Protein AF-A0A519D0U2-F1 (afdb_monomer_lite)

Sequence (258 aa):
MAKAIMHKHERLIEELPPIIAARQNELDTSEPLAKQARKQRDEINVKVAKLKTERNDCTAKAKVQRLLANDLRATLESEGKLKNPDPKWAREKLNDDIINLENELQTQAGDHKSEQKVLRKIRNLQAEHGVWVASRVANNPEMKDFADASESMKRLYDQADKAHQAMLELVEENEQQHEFYSMHEEARRGANSQLQRTEAALKTSTIAINNWQGRLEKGFVNLLKDAEQVKAGGNSTIAIRRKAKLAAEAAVEVQEEE

Structure (mmCIF, N/CA/C/O backbone):
data_AF-A0A519D0U2-F1
#
_entry.id   AF-A0A519D0U2-F1
#
loop_
_atom_site.group_PDB
_atom_site.id
_atom_site.type_symbol
_atom_site.label_atom_id
_atom_site.label_alt_id
_atom_site.label_comp_id
_atom_site.label_asym_id
_atom_site.label_entity_id
_atom_site.label_seq_id
_atom_site.pdbx_PDB_ins_code
_atom_site.Cartn_x
_atom_site.Cartn_y
_atom_site.Cartn_z
_atom_site.occupancy
_atom_site.B_iso_or_equiv
_atom_site.auth_seq_id
_atom_site.auth_comp_id
_atom_site.auth_asym_id
_atom_site.auth_atom_id
_atom_site.pdbx_PDB_model_num
ATOM 1 N N . MET A 1 1 ? 27.782 3.663 -51.880 1.00 78.19 1 MET A N 1
ATOM 2 C CA . MET A 1 1 ? 26.694 3.637 -50.875 1.00 78.19 1 MET A CA 1
ATOM 3 C C . MET A 1 1 ? 26.876 2.523 -49.841 1.00 78.19 1 MET A C 1
ATOM 5 O O . MET A 1 1 ? 27.121 2.864 -48.696 1.00 78.19 1 MET A O 1
ATOM 9 N N . ALA A 1 2 ? 26.861 1.231 -50.207 1.00 83.44 2 ALA A N 1
ATOM 10 C CA . ALA A 1 2 ? 27.016 0.115 -49.249 1.00 83.44 2 ALA A CA 1
ATOM 11 C C . ALA A 1 2 ? 28.277 0.208 -48.358 1.00 83.44 2 ALA A C 1
ATOM 13 O O . ALA A 1 2 ? 28.171 0.116 -47.140 1.00 83.44 2 ALA A O 1
ATOM 14 N N . LYS A 1 3 ? 29.446 0.514 -48.943 1.00 86.88 3 LYS A N 1
ATOM 15 C CA . LYS A 1 3 ? 30.698 0.734 -48.190 1.00 86.88 3 LYS A CA 1
ATOM 16 C C . LYS A 1 3 ? 30.605 1.871 -47.158 1.00 86.88 3 LYS A C 1
ATOM 18 O O . LYS A 1 3 ? 31.145 1.751 -46.070 1.00 86.88 3 LYS A O 1
ATOM 23 N N . ALA A 1 4 ? 29.889 2.953 -47.473 1.00 89.94 4 ALA A N 1
ATOM 24 C CA . ALA A 1 4 ? 29.709 4.079 -46.550 1.00 89.94 4 ALA A CA 1
ATOM 25 C C . ALA A 1 4 ? 28.770 3.726 -45.381 1.00 89.94 4 ALA A C 1
ATOM 27 O O . ALA A 1 4 ? 28.992 4.171 -44.258 1.00 89.94 4 ALA A O 1
ATOM 28 N N . ILE A 1 5 ? 27.744 2.903 -45.634 1.00 88.75 5 ILE A N 1
ATOM 29 C CA . ILE A 1 5 ? 26.849 2.378 -44.591 1.00 88.75 5 ILE A CA 1
ATOM 30 C C . ILE A 1 5 ? 27.633 1.470 -43.639 1.00 88.75 5 ILE A C 1
ATOM 32 O O . ILE A 1 5 ? 27.542 1.644 -42.427 1.00 88.75 5 ILE A O 1
ATOM 36 N N . MET A 1 6 ? 28.438 0.549 -44.176 1.00 91.81 6 MET A N 1
ATOM 37 C CA . MET A 1 6 ? 29.296 -0.321 -43.366 1.00 91.81 6 MET A CA 1
ATOM 38 C C . MET A 1 6 ? 30.269 0.479 -42.507 1.00 91.81 6 MET A C 1
ATOM 40 O O . MET A 1 6 ? 30.264 0.301 -41.300 1.00 91.81 6 MET A O 1
ATOM 44 N N . HIS A 1 7 ? 30.991 1.434 -43.093 1.00 93.31 7 HIS A N 1
ATOM 45 C CA . HIS A 1 7 ? 31.942 2.271 -42.360 1.00 93.31 7 HIS A CA 1
ATOM 46 C C . HIS A 1 7 ? 31.294 3.048 -41.200 1.00 93.31 7 HIS A C 1
ATOM 48 O O . HIS A 1 7 ? 31.906 3.267 -40.157 1.00 93.31 7 HIS A O 1
ATOM 54 N N . LYS A 1 8 ? 30.031 3.474 -41.347 1.00 93.00 8 LYS A N 1
ATOM 55 C CA . LYS A 1 8 ? 29.274 4.077 -40.239 1.00 93.00 8 LYS A CA 1
ATOM 56 C C . LYS A 1 8 ? 29.014 3.066 -39.117 1.00 93.00 8 LYS A C 1
ATOM 58 O O . LYS A 1 8 ? 29.141 3.418 -37.951 1.00 93.00 8 LYS A O 1
ATOM 63 N N . HIS A 1 9 ? 28.629 1.839 -39.458 1.00 93.75 9 HIS A N 1
ATOM 64 C CA . HIS A 1 9 ? 28.391 0.785 -38.472 1.00 93.75 9 HIS A CA 1
ATOM 65 C C . HIS A 1 9 ? 29.683 0.259 -37.837 1.00 93.75 9 HIS A C 1
ATOM 67 O O . HIS A 1 9 ? 29.653 -0.078 -36.662 1.00 93.75 9 HIS A O 1
ATOM 73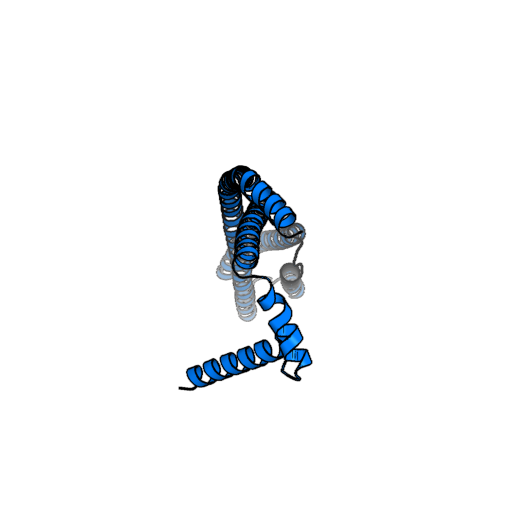 N N . GLU A 1 10 ? 30.800 0.230 -38.564 1.00 93.75 10 GLU A N 1
ATOM 74 C CA . GLU A 1 10 ? 32.124 -0.134 -38.037 1.00 93.75 10 GLU A CA 1
ATOM 75 C C . GLU A 1 10 ? 32.529 0.830 -36.917 1.00 93.75 10 GLU A C 1
ATOM 77 O O . GLU A 1 10 ? 32.798 0.383 -35.807 1.00 93.75 10 GLU A O 1
ATOM 82 N N . ARG A 1 11 ? 32.399 2.146 -37.145 1.00 94.62 11 ARG A N 1
ATOM 83 C CA . ARG A 1 11 ? 32.594 3.155 -36.087 1.00 94.62 11 ARG A CA 1
ATOM 84 C C . ARG A 1 11 ? 31.683 2.933 -34.880 1.00 94.62 11 ARG A C 1
ATOM 86 O O . ARG A 1 11 ? 32.138 3.001 -33.748 1.00 94.62 11 ARG A O 1
ATOM 93 N N . LEU A 1 12 ? 30.401 2.628 -35.105 1.00 93.81 12 LEU A N 1
ATOM 94 C CA . LEU A 1 12 ? 29.476 2.337 -34.003 1.00 93.81 12 LEU A CA 1
ATOM 95 C C . LEU A 1 12 ? 29.898 1.092 -33.210 1.00 93.81 12 LEU A C 1
ATOM 97 O O . LEU A 1 12 ? 29.761 1.078 -31.993 1.00 93.81 12 LEU A O 1
ATOM 101 N N . ILE A 1 13 ? 30.415 0.051 -33.864 1.00 94.88 13 ILE A N 1
ATOM 102 C CA . ILE A 1 13 ? 30.918 -1.148 -33.177 1.00 94.88 13 ILE A CA 1
ATOM 103 C C . ILE A 1 13 ? 32.170 -0.841 -32.353 1.00 94.88 13 ILE A C 1
ATOM 105 O O . ILE A 1 13 ? 32.350 -1.452 -31.305 1.00 94.88 13 ILE A O 1
ATOM 109 N N . GLU A 1 14 ? 33.007 0.099 -32.785 1.00 94.62 14 GLU A N 1
ATOM 110 C CA . GLU A 1 14 ? 34.176 0.546 -32.020 1.00 94.62 14 GLU A CA 1
ATOM 111 C C . GLU A 1 14 ? 33.779 1.419 -30.815 1.00 94.62 14 GLU A C 1
ATOM 113 O O . GLU A 1 14 ? 34.335 1.270 -29.728 1.00 94.62 14 GLU A O 1
ATOM 118 N N . GLU A 1 15 ? 32.786 2.298 -30.978 1.00 95.38 15 GLU A N 1
ATOM 119 C CA . GLU A 1 15 ? 32.374 3.275 -29.958 1.00 95.38 15 GLU A CA 1
ATOM 120 C C . GLU A 1 15 ? 31.406 2.712 -28.900 1.00 95.38 15 GLU A C 1
ATOM 122 O O . GLU A 1 15 ? 31.414 3.154 -27.751 1.00 95.38 15 GLU A O 1
ATOM 127 N N . LEU A 1 16 ? 30.545 1.749 -29.251 1.00 95.19 16 LEU A N 1
ATOM 128 C CA . LEU A 1 16 ? 29.497 1.241 -28.353 1.00 95.19 16 LEU A CA 1
ATOM 129 C C . LEU A 1 16 ? 29.995 0.390 -27.166 1.00 95.19 16 LEU A C 1
ATOM 131 O O . LEU A 1 16 ? 29.410 0.532 -26.093 1.00 95.19 16 LEU A O 1
ATOM 135 N N . PRO A 1 17 ? 31.027 -0.471 -27.269 1.00 96.50 17 PRO A N 1
ATOM 136 C CA . PRO A 1 17 ? 31.495 -1.296 -26.153 1.00 96.50 17 PRO A CA 1
ATOM 137 C C . PRO A 1 17 ? 31.876 -0.530 -24.874 1.00 96.50 17 PRO A C 1
ATOM 139 O O . PRO A 1 17 ? 31.384 -0.913 -23.810 1.00 96.50 17 PRO A O 1
ATOM 142 N N . PRO A 1 18 ? 32.674 0.560 -24.908 1.00 96.50 18 PRO A N 1
ATOM 143 C CA . PRO A 1 18 ? 32.956 1.327 -23.693 1.00 96.50 18 PRO A CA 1
ATOM 144 C C . PRO A 1 18 ? 31.696 1.998 -23.125 1.00 96.50 18 PRO A C 1
ATOM 146 O O . PRO A 1 18 ? 31.550 2.095 -21.907 1.00 96.50 18 PRO A O 1
ATOM 149 N N . ILE A 1 19 ? 30.751 2.404 -23.982 1.00 95.62 19 ILE A N 1
ATOM 150 C CA . ILE A 1 19 ? 29.458 2.950 -23.547 1.00 95.62 19 ILE A CA 1
ATOM 151 C C . ILE A 1 19 ? 28.632 1.864 -22.849 1.00 95.62 19 ILE A C 1
ATOM 153 O O . ILE A 1 19 ? 28.064 2.125 -21.795 1.00 95.62 19 ILE A O 1
ATOM 157 N N . ILE A 1 20 ? 28.581 0.647 -23.397 1.00 96.19 20 ILE A N 1
ATOM 158 C CA . ILE A 1 20 ? 27.901 -0.503 -22.784 1.00 96.19 20 ILE A CA 1
ATOM 159 C C . ILE A 1 20 ? 28.507 -0.804 -21.413 1.00 96.19 20 ILE A C 1
ATOM 161 O O . ILE A 1 20 ? 27.759 -0.920 -20.450 1.00 96.19 20 ILE A O 1
ATOM 165 N N . ALA A 1 21 ? 29.837 -0.840 -21.292 1.00 96.50 21 ALA A N 1
ATOM 166 C CA . ALA A 1 21 ? 30.504 -1.050 -20.008 1.00 96.50 21 ALA A CA 1
ATOM 167 C C . ALA A 1 21 ? 30.147 0.041 -18.981 1.00 96.50 21 ALA A C 1
ATOM 169 O O . ALA A 1 21 ? 29.862 -0.264 -17.824 1.00 96.50 21 ALA A O 1
ATOM 170 N N . ALA A 1 22 ? 30.089 1.310 -19.401 1.00 95.81 22 ALA A N 1
ATOM 171 C CA . ALA A 1 22 ? 29.645 2.400 -18.535 1.00 95.81 22 ALA A CA 1
ATOM 172 C C . ALA A 1 22 ? 28.179 2.232 -18.090 1.00 95.81 22 ALA A C 1
ATOM 174 O O . ALA A 1 22 ? 27.886 2.379 -16.906 1.00 95.81 22 ALA A O 1
ATOM 175 N N . ARG A 1 23 ? 27.267 1.863 -19.004 1.00 94.50 23 ARG A N 1
ATOM 176 C CA . ARG A 1 23 ? 25.850 1.606 -18.671 1.00 94.50 23 ARG A CA 1
ATOM 177 C C . ARG A 1 23 ? 25.662 0.377 -17.789 1.00 94.50 23 ARG A C 1
ATOM 179 O O . ARG A 1 23 ? 24.788 0.390 -16.928 1.00 94.50 23 ARG A O 1
ATOM 186 N N . GLN A 1 24 ? 26.487 -0.650 -17.967 1.00 96.38 24 GLN A N 1
ATOM 187 C CA . GLN A 1 24 ? 26.496 -1.814 -17.089 1.00 96.38 24 GLN A CA 1
ATOM 188 C C . GLN A 1 24 ? 26.905 -1.407 -15.671 1.00 96.38 24 GLN A C 1
ATOM 190 O O . GLN A 1 24 ? 26.189 -1.724 -14.732 1.00 96.38 24 GLN A O 1
ATOM 195 N N . ASN A 1 25 ? 27.964 -0.608 -15.514 1.00 96.44 25 ASN A N 1
ATOM 196 C CA . ASN A 1 25 ? 28.366 -0.092 -14.201 1.00 96.44 25 ASN A CA 1
ATOM 197 C C . ASN A 1 25 ? 27.270 0.779 -13.553 1.00 96.44 25 ASN A C 1
ATOM 199 O O . ASN A 1 25 ? 26.999 0.664 -12.358 1.00 96.44 25 ASN A O 1
ATOM 203 N N . GLU A 1 26 ? 26.603 1.648 -14.322 1.00 94.62 26 GLU A N 1
ATOM 204 C CA . GLU A 1 26 ? 25.446 2.419 -13.835 1.00 94.62 26 GLU A CA 1
ATOM 205 C C . GLU A 1 26 ? 24.312 1.502 -13.338 1.00 94.62 26 GLU A C 1
ATOM 207 O O . GLU A 1 26 ? 23.696 1.769 -12.302 1.00 94.62 26 GLU A O 1
ATOM 212 N N . LEU A 1 27 ? 24.042 0.401 -14.046 1.00 95.94 27 LEU A N 1
ATOM 213 C CA . LEU A 1 27 ? 23.048 -0.586 -13.632 1.00 95.94 27 LEU A CA 1
ATOM 214 C C . LEU A 1 27 ? 23.488 -1.339 -12.370 1.00 95.94 27 LEU A C 1
ATOM 216 O O . LEU A 1 27 ? 22.705 -1.429 -11.424 1.00 95.94 27 LEU A O 1
ATOM 220 N N . ASP A 1 28 ? 24.736 -1.802 -12.328 1.00 95.88 28 ASP A N 1
ATOM 221 C CA . ASP A 1 28 ? 25.316 -2.546 -11.206 1.00 95.88 28 ASP A CA 1
ATOM 222 C C . ASP A 1 28 ? 25.335 -1.713 -9.916 1.00 95.88 28 ASP A C 1
ATOM 224 O O . ASP A 1 28 ? 25.174 -2.251 -8.822 1.00 95.88 28 ASP A O 1
ATOM 228 N N . THR A 1 29 ? 25.476 -0.387 -10.024 1.00 95.00 29 THR A N 1
ATOM 229 C CA . THR A 1 29 ? 25.354 0.525 -8.875 1.00 95.00 29 THR A CA 1
ATOM 230 C C . THR A 1 29 ? 23.903 0.812 -8.481 1.00 95.00 29 THR A C 1
ATOM 232 O O . THR A 1 29 ? 23.596 0.905 -7.291 1.00 95.00 29 THR A O 1
ATOM 235 N N . SER A 1 30 ? 22.985 0.916 -9.446 1.00 93.94 30 SER A N 1
ATOM 236 C CA . SER A 1 30 ? 21.577 1.262 -9.191 1.00 93.94 30 SER A CA 1
ATOM 237 C C . SER A 1 30 ? 20.748 0.082 -8.674 1.00 93.94 30 SER A C 1
ATOM 239 O O . SER A 1 30 ? 19.824 0.256 -7.877 1.00 93.94 30 SER A O 1
ATOM 241 N N . GLU A 1 31 ? 21.061 -1.137 -9.112 1.00 95.12 31 GLU A N 1
ATOM 242 C CA . GLU A 1 31 ? 20.338 -2.351 -8.741 1.00 95.12 31 GLU A CA 1
ATOM 243 C C . GLU A 1 31 ? 20.332 -2.654 -7.229 1.00 95.12 31 GLU A C 1
ATOM 245 O O . GLU A 1 31 ? 19.241 -2.898 -6.696 1.00 95.12 31 GLU A O 1
ATOM 250 N N . PRO A 1 32 ? 21.467 -2.638 -6.497 1.00 96.69 32 PRO A N 1
ATOM 251 C CA . PRO A 1 32 ? 21.457 -2.891 -5.058 1.00 96.69 32 PRO A CA 1
ATOM 252 C C . PRO A 1 32 ? 20.673 -1.822 -4.291 1.00 96.69 32 PRO A C 1
ATOM 254 O O . PRO A 1 32 ? 19.938 -2.169 -3.367 1.00 96.69 32 PRO A O 1
ATOM 257 N N . LEU A 1 33 ? 20.751 -0.553 -4.707 1.00 95.44 33 LEU A N 1
ATOM 258 C CA . LEU A 1 33 ? 20.011 0.549 -4.084 1.00 95.44 33 LEU A CA 1
ATOM 259 C C . LEU A 1 33 ? 18.499 0.371 -4.245 1.00 95.44 33 LEU A C 1
ATOM 261 O O . LEU A 1 33 ? 17.757 0.440 -3.267 1.00 95.44 33 LEU A O 1
ATOM 265 N N . ALA A 1 34 ? 18.037 0.044 -5.455 1.00 96.00 34 ALA A N 1
ATOM 266 C CA . ALA A 1 34 ? 16.626 -0.237 -5.708 1.00 96.00 34 ALA A CA 1
ATOM 267 C C . ALA A 1 34 ? 16.132 -1.469 -4.929 1.00 96.00 34 ALA A C 1
ATOM 269 O O . ALA A 1 34 ? 15.033 -1.454 -4.370 1.00 96.00 34 ALA A O 1
ATOM 270 N N . LYS A 1 35 ? 16.945 -2.534 -4.842 1.00 95.69 35 LYS A N 1
ATOM 271 C CA . LYS A 1 35 ? 16.626 -3.728 -4.038 1.00 95.69 35 LYS A CA 1
ATOM 272 C C . LYS A 1 35 ? 16.520 -3.400 -2.549 1.00 95.69 35 LYS A C 1
ATOM 274 O O . LYS A 1 35 ? 15.586 -3.864 -1.896 1.00 95.69 35 LYS A O 1
ATOM 279 N N . GLN A 1 36 ? 17.446 -2.604 -2.019 1.00 95.69 36 GLN A N 1
ATOM 280 C CA . GLN A 1 36 ? 17.432 -2.182 -0.622 1.00 95.69 36 GLN A CA 1
ATOM 281 C C . GLN A 1 36 ? 16.213 -1.306 -0.314 1.00 95.69 36 GLN A C 1
ATOM 283 O O . GLN A 1 36 ? 15.479 -1.616 0.624 1.00 95.69 36 GLN A O 1
ATOM 288 N N . ALA A 1 37 ? 15.950 -0.284 -1.133 1.00 94.56 37 ALA A N 1
ATOM 289 C CA . ALA A 1 37 ? 14.796 0.597 -0.969 1.00 94.56 37 ALA A CA 1
ATOM 290 C C . ALA A 1 37 ? 13.474 -0.186 -1.054 1.00 94.56 37 ALA A C 1
ATOM 292 O O . ALA A 1 37 ? 12.566 0.011 -0.248 1.00 94.56 37 ALA A O 1
ATOM 293 N N . ARG A 1 38 ? 13.387 -1.162 -1.972 1.00 94.94 38 ARG A N 1
ATOM 294 C CA . ARG A 1 38 ? 12.238 -2.074 -2.057 1.00 94.94 38 ARG A CA 1
ATOM 295 C C . ARG A 1 38 ? 12.043 -2.854 -0.764 1.00 94.94 38 ARG A C 1
ATOM 297 O O . ARG A 1 38 ? 10.925 -2.920 -0.265 1.00 94.94 38 ARG A O 1
ATOM 304 N N . LYS A 1 39 ? 13.115 -3.447 -0.235 1.00 95.81 39 LYS A N 1
ATOM 305 C CA . LYS A 1 39 ? 13.066 -4.241 0.995 1.00 95.81 39 LYS A CA 1
ATOM 306 C C . LYS A 1 39 ? 12.586 -3.396 2.178 1.00 95.81 39 LYS A C 1
ATOM 308 O O . LYS A 1 39 ? 11.677 -3.825 2.876 1.00 95.81 39 LYS A O 1
ATOM 313 N N . GLN A 1 40 ? 13.134 -2.194 2.355 1.00 93.88 40 GLN A N 1
ATOM 314 C CA . GLN A 1 40 ? 12.740 -1.275 3.431 1.00 93.88 40 GLN A CA 1
ATOM 315 C C . GLN A 1 40 ? 11.262 -0.877 3.328 1.00 93.88 40 GLN A C 1
ATOM 317 O O . GLN A 1 40 ? 10.511 -1.007 4.294 1.00 93.88 40 GLN A O 1
ATOM 322 N N . ARG A 1 41 ? 10.809 -0.483 2.132 1.00 94.44 41 ARG A N 1
ATOM 323 C CA . ARG A 1 41 ? 9.397 -0.175 1.875 1.00 94.44 41 ARG A CA 1
ATOM 324 C C . ARG A 1 41 ? 8.486 -1.370 2.171 1.00 94.44 41 ARG A C 1
ATOM 326 O O . ARG A 1 41 ? 7.455 -1.218 2.825 1.00 94.44 41 ARG A O 1
ATOM 333 N N . ASP A 1 42 ? 8.851 -2.560 1.694 1.00 94.00 42 ASP A N 1
ATOM 334 C CA . ASP A 1 42 ? 8.050 -3.776 1.864 1.00 94.00 42 ASP A CA 1
ATOM 335 C C . ASP A 1 42 ? 7.987 -4.207 3.344 1.00 94.00 42 ASP A C 1
ATOM 337 O O . ASP A 1 42 ? 6.929 -4.622 3.817 1.00 94.00 42 ASP A O 1
ATOM 341 N N . GLU A 1 43 ? 9.065 -4.032 4.112 1.00 95.00 43 GLU A N 1
ATOM 342 C CA . GLU A 1 43 ? 9.077 -4.261 5.562 1.00 95.00 43 GLU A CA 1
ATOM 343 C C . GLU A 1 43 ? 8.089 -3.348 6.303 1.00 95.00 43 GLU A C 1
ATOM 345 O O . GLU A 1 43 ? 7.331 -3.828 7.154 1.00 95.00 43 GLU A O 1
ATOM 350 N N . ILE A 1 44 ? 8.044 -2.054 5.968 1.00 93.25 44 ILE A N 1
ATOM 351 C CA . ILE A 1 44 ? 7.071 -1.120 6.555 1.00 93.25 44 ILE A CA 1
ATOM 352 C C . ILE A 1 44 ? 5.650 -1.475 6.113 1.00 93.25 44 ILE A C 1
ATOM 354 O O . ILE A 1 44 ? 4.753 -1.530 6.953 1.00 93.25 44 ILE A O 1
ATOM 358 N N . ASN A 1 45 ? 5.437 -1.797 4.834 1.00 92.31 45 ASN A N 1
ATOM 359 C CA . ASN A 1 45 ? 4.130 -2.224 4.324 1.00 92.31 45 ASN A CA 1
ATOM 360 C C . ASN A 1 45 ? 3.582 -3.427 5.099 1.00 92.31 45 ASN A C 1
ATOM 362 O O . ASN A 1 45 ? 2.407 -3.447 5.466 1.00 92.31 45 ASN A O 1
ATOM 366 N N . VAL A 1 46 ? 4.435 -4.411 5.395 1.00 94.81 46 VAL A N 1
ATOM 367 C CA . VAL A 1 46 ? 4.055 -5.578 6.200 1.00 94.81 46 VAL A CA 1
ATOM 368 C C . VAL A 1 46 ? 3.682 -5.170 7.628 1.00 94.81 46 VAL A C 1
ATOM 370 O O . VAL A 1 46 ? 2.696 -5.680 8.159 1.00 94.81 46 VAL A O 1
ATOM 373 N N . LYS A 1 47 ? 4.421 -4.248 8.260 1.00 95.19 47 LYS A N 1
ATOM 374 C CA . LYS A 1 47 ? 4.080 -3.733 9.601 1.00 95.19 47 LYS A CA 1
ATOM 375 C C . LYS A 1 47 ? 2.739 -2.994 9.599 1.00 95.19 47 LYS A C 1
ATOM 377 O O . LYS A 1 47 ? 1.880 -3.301 10.420 1.00 95.19 47 LYS A O 1
ATOM 382 N N . VAL A 1 48 ? 2.528 -2.085 8.646 1.00 92.81 48 VAL A N 1
ATOM 383 C CA . VAL A 1 48 ? 1.270 -1.339 8.481 1.00 92.81 48 VAL A CA 1
ATOM 384 C C . VAL A 1 48 ? 0.100 -2.295 8.244 1.00 92.81 48 VAL A C 1
ATOM 386 O O . VAL A 1 48 ? -0.951 -2.146 8.866 1.00 92.81 48 VAL A O 1
ATOM 389 N N . ALA A 1 49 ? 0.275 -3.316 7.400 1.00 93.44 49 ALA A N 1
ATOM 390 C CA . ALA A 1 49 ? -0.749 -4.329 7.161 1.00 93.44 49 ALA A CA 1
ATOM 391 C C . ALA 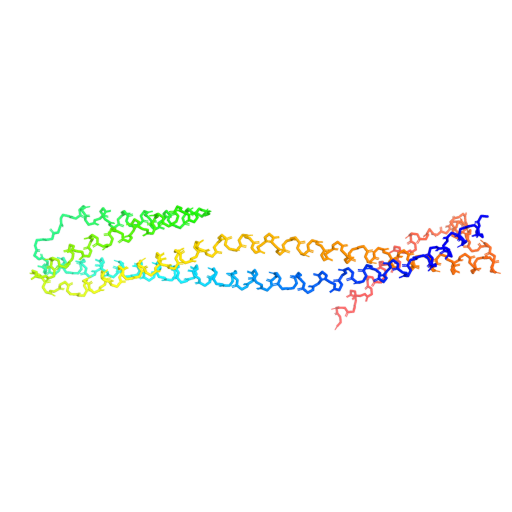A 1 49 ? -1.107 -5.100 8.443 1.00 93.44 49 ALA A C 1
ATOM 393 O O . ALA A 1 49 ? -2.290 -5.269 8.731 1.00 93.44 49 ALA A O 1
ATOM 394 N N . LYS A 1 50 ? -0.110 -5.497 9.246 1.00 95.56 50 LYS A N 1
ATOM 395 C CA . LYS A 1 50 ? -0.330 -6.166 10.541 1.00 95.56 50 LYS A CA 1
ATOM 396 C C . LYS A 1 50 ? -1.105 -5.291 11.529 1.00 95.56 50 LYS A C 1
ATOM 398 O O . LYS A 1 50 ? -2.039 -5.772 12.165 1.00 95.56 50 LYS A O 1
ATOM 403 N N . LEU A 1 51 ? -0.768 -4.006 11.626 1.00 94.62 51 LEU A N 1
ATOM 404 C CA . LEU A 1 51 ? -1.480 -3.069 12.502 1.00 94.62 51 LEU A CA 1
ATOM 405 C C . LEU A 1 51 ? -2.926 -2.842 12.040 1.00 94.62 51 LEU A C 1
ATOM 407 O O . LEU A 1 51 ? -3.834 -2.765 12.866 1.00 94.62 51 LEU A O 1
ATOM 411 N N . LYS A 1 52 ? -3.171 -2.807 10.722 1.00 92.31 52 LYS A N 1
ATOM 412 C CA . LYS A 1 52 ? -4.532 -2.761 10.161 1.00 92.31 52 LYS A CA 1
ATOM 413 C C . LYS A 1 52 ? -5.334 -4.007 10.527 1.00 92.31 52 LYS A C 1
ATOM 415 O O . LYS A 1 52 ? -6.489 -3.871 10.928 1.00 92.31 52 LYS A O 1
ATOM 420 N N . THR A 1 53 ? -4.740 -5.197 10.410 1.00 94.38 53 THR A N 1
ATOM 421 C CA . THR A 1 53 ? -5.409 -6.444 10.809 1.00 94.38 53 THR A CA 1
ATOM 422 C C . THR A 1 53 ? -5.692 -6.470 12.306 1.00 94.38 53 THR A C 1
ATOM 424 O O . THR A 1 53 ? -6.823 -6.732 12.689 1.00 94.38 53 THR A O 1
ATOM 427 N N . GLU A 1 54 ? -4.727 -6.086 13.145 1.00 95.25 54 GLU A N 1
ATOM 428 C CA . GLU A 1 54 ? -4.899 -6.038 14.601 1.00 95.25 54 GLU A CA 1
ATOM 429 C C . GLU A 1 54 ? -6.022 -5.078 15.006 1.00 95.25 54 GLU A C 1
ATOM 431 O O . GLU A 1 54 ? -6.928 -5.457 15.746 1.00 95.25 54 GLU A O 1
ATOM 436 N N . ARG A 1 55 ? -6.026 -3.860 14.452 1.00 93.25 55 ARG A N 1
ATOM 437 C CA . ARG A 1 55 ? -7.100 -2.885 14.667 1.00 93.25 55 ARG A CA 1
ATOM 438 C C . ARG A 1 55 ? -8.465 -3.470 14.300 1.00 93.25 55 ARG A C 1
ATOM 440 O O . ARG A 1 55 ? -9.397 -3.355 15.091 1.00 93.25 55 ARG A O 1
ATOM 447 N N . ASN A 1 56 ? -8.586 -4.070 13.116 1.00 92.50 56 ASN A N 1
ATOM 448 C CA . ASN A 1 56 ? -9.851 -4.620 12.625 1.00 92.50 56 ASN A CA 1
ATOM 449 C C . ASN A 1 56 ? -10.324 -5.820 13.465 1.00 92.50 56 ASN A C 1
ATOM 451 O O . ASN A 1 56 ? -11.515 -5.954 13.738 1.00 92.50 56 ASN A O 1
ATOM 455 N N . ASP A 1 57 ? -9.402 -6.669 13.915 1.00 95.19 57 ASP A N 1
ATOM 456 C CA . ASP A 1 57 ? -9.715 -7.802 14.784 1.00 95.19 57 ASP A CA 1
ATOM 457 C C . ASP A 1 57 ? -10.182 -7.326 16.163 1.00 95.19 57 ASP A C 1
ATOM 459 O O . ASP A 1 57 ? -11.143 -7.863 16.719 1.00 95.19 57 ASP A O 1
ATOM 463 N N . CYS A 1 58 ? -9.529 -6.304 16.721 1.00 94.94 58 CYS A N 1
ATOM 464 C CA . CYS A 1 58 ? -9.924 -5.697 17.987 1.00 94.94 58 CYS A CA 1
ATOM 465 C C . CYS A 1 58 ? -11.312 -5.051 17.896 1.00 94.94 58 CYS A C 1
ATOM 467 O O . CYS A 1 58 ? -12.140 -5.295 18.774 1.00 94.94 58 CYS A O 1
ATOM 469 N N . THR A 1 59 ? -11.610 -4.291 16.836 1.00 91.50 59 THR A N 1
ATOM 470 C CA . THR A 1 59 ? -12.942 -3.686 16.654 1.00 91.50 59 THR A CA 1
ATOM 471 C C . THR A 1 59 ? -14.023 -4.743 16.431 1.00 91.50 59 THR A C 1
ATOM 473 O O . THR A 1 59 ? -15.099 -4.650 17.023 1.00 91.50 59 THR A O 1
ATOM 476 N N . ALA A 1 60 ? -13.737 -5.802 15.668 1.00 93.75 60 ALA A N 1
ATOM 477 C CA . ALA A 1 60 ? -14.662 -6.919 15.480 1.00 93.75 60 ALA A CA 1
ATOM 478 C C . ALA A 1 60 ? -14.956 -7.652 16.800 1.00 93.75 60 ALA A C 1
ATOM 480 O O . ALA A 1 60 ? -16.117 -7.900 17.132 1.00 93.75 60 ALA A O 1
ATOM 481 N N . LYS A 1 61 ? -13.924 -7.948 17.600 1.00 95.06 61 LYS A N 1
ATOM 482 C CA . LYS A 1 61 ? -14.094 -8.548 18.933 1.00 95.06 61 LYS A CA 1
ATOM 483 C C . LYS A 1 61 ? -14.863 -7.621 19.876 1.00 95.06 61 LYS A C 1
ATOM 485 O O . LYS A 1 61 ? -15.709 -8.098 20.628 1.00 95.06 61 LYS A O 1
ATOM 490 N N . ALA A 1 62 ? -14.614 -6.311 19.823 1.00 93.25 62 ALA A N 1
ATOM 491 C CA . ALA A 1 62 ? -15.318 -5.334 20.652 1.00 93.25 62 ALA A CA 1
ATOM 492 C C . ALA A 1 62 ? -16.815 -5.290 20.316 1.00 93.25 62 ALA A C 1
ATOM 494 O O . ALA A 1 62 ? -17.648 -5.263 21.221 1.00 93.25 62 ALA A O 1
ATOM 495 N N . LYS A 1 63 ? -17.164 -5.388 19.028 1.00 92.12 63 LYS A N 1
ATOM 496 C CA . LYS A 1 63 ? -18.552 -5.514 18.569 1.00 92.12 63 LYS A CA 1
ATOM 497 C C . LYS A 1 63 ? -19.235 -6.764 19.131 1.00 92.12 63 LYS A C 1
ATOM 499 O O . LYS A 1 63 ? -20.374 -6.678 19.580 1.00 92.12 63 LYS A O 1
ATOM 504 N N . VAL A 1 64 ? -18.549 -7.908 19.161 1.00 93.88 64 VAL A N 1
ATOM 505 C CA . VAL A 1 64 ? -19.088 -9.138 19.775 1.00 93.88 64 VAL A CA 1
ATOM 506 C C . VAL A 1 64 ? -19.335 -8.944 21.275 1.00 93.88 64 VAL A C 1
ATOM 508 O O . VAL A 1 64 ? -20.407 -9.292 21.762 1.00 93.88 64 VAL A O 1
ATOM 511 N N . GLN A 1 65 ? -18.390 -8.333 21.998 1.00 93.06 65 GLN A N 1
ATOM 512 C CA . GLN A 1 65 ? -18.554 -8.032 23.427 1.00 93.06 65 GLN A CA 1
ATOM 513 C C . GLN A 1 65 ? -19.711 -7.060 23.691 1.00 93.06 65 GLN A C 1
ATOM 515 O O . GLN A 1 65 ? -20.439 -7.224 24.666 1.00 93.06 65 GLN A O 1
ATOM 520 N N . ARG A 1 66 ? -19.935 -6.086 22.801 1.00 91.00 66 ARG A N 1
ATOM 521 C CA . ARG A 1 66 ? -21.077 -5.165 22.873 1.00 91.00 66 ARG A CA 1
ATOM 522 C C . ARG A 1 66 ? -22.413 -5.896 22.758 1.00 91.00 66 ARG A C 1
ATOM 524 O O . ARG A 1 66 ? -23.319 -5.629 23.542 1.00 91.00 66 ARG A O 1
ATOM 531 N N . LEU A 1 67 ? -22.534 -6.808 21.792 1.00 91.19 67 LEU A N 1
ATOM 532 C CA . LEU A 1 67 ? -23.741 -7.619 21.617 1.00 91.19 67 LEU A CA 1
ATOM 533 C C . LEU A 1 67 ? -23.993 -8.492 22.851 1.00 91.19 67 LEU A C 1
ATOM 535 O O . LEU A 1 67 ? -25.084 -8.446 23.407 1.00 91.19 67 LEU A O 1
ATOM 539 N N . LEU A 1 68 ? -22.953 -9.170 23.347 1.00 92.00 68 LEU A N 1
ATOM 540 C CA . LEU A 1 68 ? -23.031 -9.960 24.576 1.00 92.00 68 LEU A CA 1
ATOM 541 C C . LEU A 1 68 ? -23.478 -9.113 25.778 1.00 92.00 68 LEU A C 1
ATOM 543 O O . LEU A 1 68 ? -24.352 -9.525 26.533 1.00 92.00 68 LEU A O 1
ATOM 547 N N . ALA A 1 69 ? -22.910 -7.917 25.952 1.00 89.94 69 ALA A N 1
ATOM 548 C CA . ALA A 1 69 ? -23.284 -7.008 27.031 1.00 89.94 69 ALA A CA 1
ATOM 549 C C . ALA A 1 69 ? -24.752 -6.550 26.918 1.00 89.94 69 ALA A C 1
ATOM 551 O O . ALA A 1 69 ? -25.450 -6.454 27.928 1.00 89.94 69 ALA A O 1
ATOM 552 N N . ASN A 1 70 ? -25.246 -6.303 25.702 1.00 88.94 70 ASN A N 1
ATOM 553 C CA . ASN A 1 70 ? -26.650 -5.968 25.471 1.00 88.94 70 ASN A CA 1
ATOM 554 C C . ASN A 1 70 ? -27.584 -7.140 25.815 1.00 88.94 70 ASN A C 1
ATOM 556 O O . ASN A 1 70 ? -28.593 -6.918 26.487 1.00 88.94 70 ASN A O 1
ATOM 560 N N . ASP A 1 71 ? -27.225 -8.365 25.427 1.00 90.19 71 ASP A N 1
ATOM 561 C CA . ASP A 1 71 ? -28.007 -9.574 25.711 1.00 90.19 71 ASP A CA 1
ATOM 562 C C . ASP A 1 71 ? -28.043 -9.879 27.214 1.00 90.19 71 ASP A C 1
ATOM 564 O O . ASP A 1 71 ? -29.123 -10.038 27.782 1.00 90.19 71 ASP A O 1
ATOM 568 N N . LEU A 1 72 ? -26.883 -9.863 27.887 1.00 89.62 72 LEU A N 1
ATOM 569 C CA . LEU A 1 72 ? -26.781 -10.030 29.345 1.00 89.62 72 LEU A CA 1
ATOM 570 C C . LEU A 1 72 ? -27.609 -8.986 30.094 1.00 89.62 72 LEU A C 1
ATOM 572 O O . LEU A 1 72 ? -28.226 -9.265 31.118 1.00 89.62 72 LEU A O 1
ATOM 576 N N . ARG A 1 73 ? -27.646 -7.752 29.592 1.00 85.38 73 ARG A N 1
ATOM 577 C CA . ARG A 1 73 ? -28.473 -6.712 30.197 1.00 85.38 73 ARG A CA 1
ATOM 578 C C . ARG A 1 73 ? -29.964 -6.966 29.970 1.00 85.38 73 ARG A C 1
ATOM 580 O O . ARG A 1 73 ? -30.747 -6.737 30.888 1.00 85.38 73 ARG A O 1
ATOM 587 N N . ALA A 1 74 ? -30.360 -7.418 28.781 1.00 87.56 74 ALA A N 1
ATOM 588 C CA . ALA A 1 74 ? -31.750 -7.735 28.467 1.00 87.56 74 ALA A CA 1
ATOM 589 C C . ALA A 1 74 ? -32.276 -8.911 29.307 1.00 87.56 74 ALA A C 1
ATOM 591 O O . ALA A 1 74 ? -33.405 -8.848 29.796 1.00 87.56 74 ALA A O 1
ATOM 592 N N . THR A 1 75 ? -31.456 -9.941 29.545 1.00 88.75 75 THR A N 1
ATOM 593 C CA . THR A 1 75 ? -31.825 -11.048 30.439 1.00 88.75 75 THR A CA 1
ATOM 594 C C . THR A 1 75 ? -32.005 -10.560 31.874 1.00 88.75 75 THR A C 1
ATOM 596 O O . THR A 1 75 ? -33.061 -10.794 32.458 1.00 88.75 75 THR A O 1
ATOM 599 N N . LEU A 1 76 ? -31.061 -9.776 32.408 1.00 86.50 76 LEU A N 1
ATOM 600 C CA . LEU A 1 76 ? -31.169 -9.184 33.750 1.00 86.50 76 LEU A CA 1
ATOM 601 C C . LEU A 1 76 ? -32.401 -8.271 33.914 1.00 86.50 76 LEU A C 1
ATOM 603 O O . LEU A 1 76 ? -32.982 -8.199 34.998 1.00 86.50 76 LEU A O 1
ATOM 607 N N . GLU A 1 77 ? -32.809 -7.577 32.849 1.00 84.56 77 GLU A N 1
ATOM 608 C CA . GLU A 1 77 ? -34.026 -6.756 32.814 1.00 84.56 77 GLU A CA 1
ATOM 609 C C . GLU A 1 77 ? -35.288 -7.628 32.836 1.00 84.56 77 GLU A C 1
ATOM 611 O O . GLU A 1 77 ? -36.189 -7.375 33.636 1.00 84.56 77 GLU A O 1
ATOM 616 N N . SER A 1 78 ? -35.325 -8.696 32.031 1.00 85.94 78 SER A N 1
ATOM 617 C CA . SER A 1 78 ? -36.446 -9.647 31.994 1.00 85.94 78 SER A CA 1
ATOM 618 C C . SER A 1 78 ? -36.627 -10.418 33.305 1.00 85.94 78 SER A C 1
ATOM 620 O O . SER A 1 78 ? -37.751 -10.709 33.707 1.00 85.94 78 SER A O 1
ATOM 622 N N . GLU A 1 79 ? -35.527 -10.695 34.005 1.00 86.69 79 GLU A N 1
ATOM 623 C CA . GLU A 1 79 ? -35.516 -11.376 35.301 1.00 86.69 79 GLU A CA 1
ATOM 624 C C . GLU A 1 79 ? -35.813 -10.421 36.473 1.00 86.69 79 GLU A C 1
ATOM 626 O O . GLU A 1 79 ? -35.908 -10.864 37.616 1.00 86.69 79 GLU A O 1
ATOM 631 N N . GLY A 1 80 ? -35.958 -9.111 36.219 1.00 80.81 80 GLY A N 1
ATOM 632 C CA . GLY A 1 80 ? -36.235 -8.105 37.252 1.00 80.81 80 GLY A CA 1
ATOM 633 C C . GLY A 1 80 ? -35.079 -7.874 38.234 1.00 80.81 80 GLY A C 1
ATOM 634 O O . GLY A 1 80 ? -35.273 -7.303 39.307 1.00 80.81 80 GLY A O 1
ATOM 635 N N . LYS A 1 81 ? -33.870 -8.307 37.870 1.00 80.75 81 LYS A N 1
ATOM 636 C CA . LYS A 1 81 ? -32.659 -8.302 38.704 1.00 80.75 81 LYS A CA 1
ATOM 637 C C . LYS A 1 81 ? -31.933 -6.953 38.743 1.00 80.75 81 LYS A C 1
ATOM 639 O O . LYS A 1 81 ? -31.065 -6.705 39.580 1.00 80.75 81 LYS A O 1
ATOM 644 N N . LEU A 1 82 ? -32.304 -6.029 37.857 1.00 77.31 82 LEU A N 1
ATOM 645 C CA . LEU A 1 82 ? -31.748 -4.677 37.801 1.00 77.31 82 LEU A CA 1
ATOM 646 C C . LEU A 1 82 ? -32.476 -3.723 38.759 1.00 77.31 82 LEU A C 1
ATOM 648 O O . LEU A 1 82 ? -33.580 -3.263 38.470 1.00 77.31 82 LEU A O 1
ATOM 652 N N . LYS A 1 83 ? -31.825 -3.318 39.859 1.00 71.00 83 LYS A N 1
ATOM 653 C CA . LYS A 1 83 ? -32.317 -2.182 40.663 1.00 71.00 83 LYS A CA 1
ATOM 654 C C . LYS A 1 83 ? -32.104 -0.862 39.921 1.00 71.00 83 LYS A C 1
ATOM 656 O O . LYS A 1 83 ? -30.971 -0.527 39.563 1.00 71.00 83 LYS A O 1
ATOM 661 N N . ASN A 1 84 ? -33.187 -0.099 39.759 1.00 69.00 84 ASN A N 1
ATOM 662 C CA . ASN A 1 84 ? -33.255 1.180 39.044 1.00 69.00 84 ASN A CA 1
ATOM 663 C C . ASN A 1 84 ? -32.640 1.117 37.637 1.00 69.00 84 ASN A C 1
ATOM 665 O O . ASN A 1 84 ? -31.594 1.727 37.442 1.00 69.00 84 ASN A O 1
ATOM 669 N N . PRO A 1 85 ? -33.217 0.401 36.660 1.00 71.50 85 PRO A N 1
ATOM 670 C CA . PRO A 1 85 ? -32.724 0.406 35.281 1.00 71.50 85 PRO A CA 1
ATOM 671 C C . PRO A 1 85 ? -32.710 1.832 34.705 1.00 71.50 85 PRO A C 1
ATOM 673 O O . PRO A 1 85 ? -33.565 2.646 35.055 1.00 71.50 85 PRO A O 1
ATOM 676 N N . ASP A 1 86 ? -31.752 2.159 33.834 1.00 71.38 86 ASP A N 1
ATOM 677 C CA . ASP A 1 86 ? -31.816 3.438 33.111 1.00 71.38 86 ASP A CA 1
ATOM 678 C C . ASP A 1 86 ? -33.063 3.484 32.222 1.00 71.38 86 ASP A C 1
ATOM 680 O O . ASP A 1 86 ? -33.511 2.438 31.738 1.00 71.38 86 ASP A O 1
ATOM 684 N N . PRO A 1 87 ? -33.583 4.682 31.914 1.00 75.50 87 PRO A N 1
ATOM 685 C CA . PRO A 1 87 ? -34.589 4.823 30.879 1.00 75.50 87 PRO A CA 1
ATOM 686 C C . PRO A 1 87 ? -34.106 4.197 29.563 1.00 75.50 87 PRO A C 1
ATOM 688 O O . PRO A 1 87 ? -33.005 4.495 29.094 1.00 75.50 87 PRO A O 1
ATOM 691 N N . LYS A 1 88 ? -34.950 3.362 28.944 1.00 75.56 88 LYS A N 1
ATOM 692 C CA . LYS A 1 88 ? -34.651 2.613 27.708 1.00 75.56 88 LYS A CA 1
ATOM 693 C C . LYS A 1 88 ? -33.991 3.473 26.614 1.00 75.56 88 LYS A C 1
ATOM 695 O O . LYS A 1 88 ? -33.021 3.037 26.000 1.00 75.56 88 LYS A O 1
ATOM 700 N N . TRP A 1 89 ? -34.447 4.718 26.458 1.00 73.69 89 TRP A N 1
ATOM 701 C CA . TRP A 1 89 ? -33.933 5.672 25.471 1.00 73.69 89 TRP A CA 1
ATOM 702 C C . TRP A 1 89 ? -32.459 6.057 25.675 1.00 73.69 89 TRP A C 1
ATOM 704 O O . TRP A 1 89 ? -31.752 6.277 24.699 1.00 73.69 89 TRP A O 1
ATOM 714 N N . ALA A 1 90 ? -31.970 6.142 26.918 1.00 76.44 90 ALA A N 1
ATOM 715 C CA . ALA A 1 90 ? -30.591 6.546 27.198 1.00 76.44 90 ALA A CA 1
ATOM 716 C C . ALA A 1 90 ? -29.600 5.433 26.825 1.00 76.44 90 ALA A C 1
ATOM 718 O O . ALA A 1 90 ? -28.514 5.703 26.312 1.00 76.44 90 ALA A O 1
ATOM 719 N N . ARG A 1 91 ? -30.011 4.173 27.022 1.00 76.88 91 ARG A N 1
ATOM 720 C CA . ARG A 1 91 ? -29.259 2.985 26.598 1.00 76.88 91 ARG A CA 1
ATOM 721 C C . ARG A 1 91 ? -29.215 2.866 25.080 1.00 76.88 91 ARG A C 1
ATOM 723 O O . ARG A 1 91 ? -28.140 2.683 24.517 1.00 76.88 91 ARG A O 1
ATOM 730 N N . GLU A 1 92 ? -30.382 2.933 24.441 1.00 82.38 92 GLU A N 1
ATOM 731 C CA . GLU A 1 92 ? -30.494 2.823 22.983 1.00 82.38 92 GLU A CA 1
ATOM 732 C C . GLU A 1 92 ? -29.675 3.914 22.307 1.00 82.38 92 GLU A C 1
ATOM 734 O O . GLU A 1 92 ? -28.861 3.599 21.452 1.00 82.38 92 GLU A O 1
ATOM 739 N N . LYS A 1 93 ? -29.739 5.149 22.816 1.00 86.94 93 LYS A N 1
ATOM 740 C CA . LYS A 1 93 ? -28.928 6.254 22.309 1.00 86.94 93 LYS A CA 1
ATOM 741 C C . LYS A 1 93 ? -27.422 5.981 22.360 1.00 86.94 93 LYS A C 1
ATOM 743 O O . LYS A 1 93 ? -26.755 6.177 21.355 1.00 86.94 93 LYS A O 1
ATOM 748 N N . LEU A 1 94 ? -26.879 5.505 23.485 1.00 86.69 94 LEU A N 1
ATOM 749 C CA . LEU A 1 94 ? -25.446 5.183 23.574 1.00 86.69 94 LEU A CA 1
ATOM 750 C C . LEU A 1 94 ? -25.055 4.078 22.581 1.00 86.69 94 LEU A C 1
ATOM 752 O O . LEU A 1 94 ? -24.018 4.159 21.925 1.00 86.69 94 LEU A O 1
ATOM 756 N N . ASN A 1 95 ? -25.879 3.036 22.480 1.00 86.75 95 ASN A N 1
ATOM 757 C CA . ASN A 1 95 ? -25.630 1.925 21.570 1.00 86.75 95 ASN A CA 1
ATOM 758 C C . ASN A 1 95 ? -25.723 2.365 20.100 1.00 86.75 95 ASN A C 1
ATOM 760 O O . ASN A 1 95 ? -24.877 1.968 19.301 1.00 86.75 95 ASN A O 1
ATOM 764 N N . ASP A 1 96 ? -26.693 3.211 19.763 1.00 89.81 96 ASP A N 1
ATOM 765 C CA . ASP A 1 96 ? -26.868 3.794 18.435 1.00 89.81 96 ASP A CA 1
ATOM 766 C C . ASP A 1 96 ? -25.712 4.733 18.087 1.00 89.81 96 ASP A C 1
ATOM 768 O O . ASP A 1 96 ? -25.178 4.654 16.985 1.00 89.81 96 ASP A O 1
ATOM 772 N N . ASP A 1 97 ? -25.255 5.559 19.032 1.00 91.56 97 ASP A N 1
ATOM 773 C CA . ASP A 1 97 ? -24.084 6.423 18.858 1.00 91.56 97 ASP A CA 1
ATOM 774 C C . ASP A 1 97 ? -22.832 5.584 18.546 1.00 91.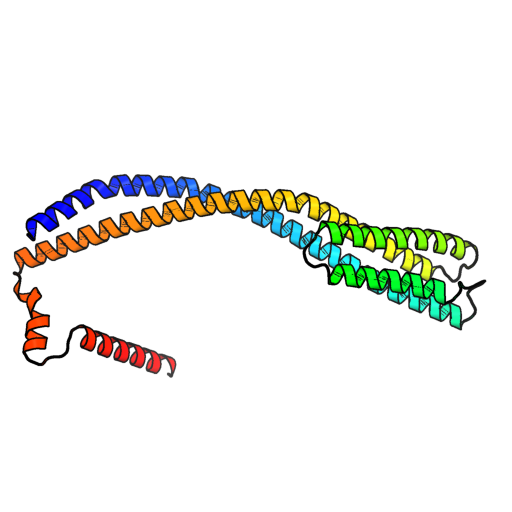56 97 ASP A C 1
ATOM 776 O O . ASP A 1 97 ? -22.091 5.896 17.613 1.00 91.56 97 ASP A O 1
ATOM 780 N N . ILE A 1 98 ? -22.619 4.471 19.260 1.00 89.75 98 ILE A N 1
ATOM 781 C CA . ILE A 1 98 ? -21.512 3.545 18.979 1.00 89.75 98 ILE A CA 1
ATOM 782 C C . ILE A 1 98 ? -21.677 2.883 17.605 1.00 89.75 98 ILE A C 1
ATOM 784 O O . ILE A 1 98 ? -20.709 2.822 16.854 1.00 89.75 98 ILE A O 1
ATOM 788 N N . ILE A 1 99 ? -22.877 2.415 17.245 1.00 89.69 99 ILE A N 1
ATOM 789 C CA . ILE A 1 99 ? -23.148 1.806 15.931 1.00 89.69 99 ILE A CA 1
ATOM 790 C C . ILE A 1 99 ? -22.899 2.812 14.802 1.00 89.69 99 ILE A C 1
ATOM 792 O O . ILE A 1 99 ? -22.289 2.468 13.792 1.00 89.69 99 ILE A O 1
ATOM 796 N N . ASN A 1 100 ? -23.335 4.058 14.971 1.00 92.12 100 ASN A N 1
ATOM 797 C CA . ASN A 1 100 ? -23.125 5.121 13.997 1.00 92.12 100 ASN A CA 1
ATOM 798 C C . ASN A 1 100 ? -21.634 5.418 13.816 1.00 92.12 100 ASN A C 1
ATOM 800 O O . ASN A 1 100 ? -21.180 5.530 12.681 1.00 92.12 100 ASN A O 1
ATOM 804 N N . LEU A 1 101 ? -20.862 5.465 14.906 1.00 91.50 101 LEU A N 1
ATOM 805 C CA . LEU A 1 101 ? -19.406 5.617 14.847 1.00 91.50 101 LEU A CA 1
ATOM 806 C C . LEU A 1 101 ? -18.712 4.386 14.231 1.00 91.50 101 LEU A C 1
ATOM 808 O O . LEU A 1 101 ? -17.767 4.544 13.467 1.00 91.50 101 LEU A O 1
ATOM 812 N N . GLU A 1 102 ? -19.172 3.163 14.510 1.00 87.25 102 GLU A N 1
ATOM 813 C CA . GLU A 1 102 ? -18.673 1.935 13.864 1.00 87.25 102 GLU A CA 1
ATOM 814 C C . GLU A 1 102 ? -18.929 1.968 12.343 1.00 87.25 102 GLU A C 1
ATOM 816 O O . GLU A 1 102 ? -18.045 1.636 11.552 1.00 87.25 102 GLU A O 1
ATOM 821 N N . ASN A 1 103 ? -20.112 2.423 11.922 1.00 89.31 103 ASN A N 1
ATOM 822 C CA . ASN A 1 103 ? -20.450 2.602 10.511 1.00 89.31 103 ASN A CA 1
ATOM 823 C C . ASN A 1 103 ? -19.610 3.717 9.874 1.00 89.31 103 ASN A C 1
ATOM 825 O O . ASN A 1 103 ? -19.119 3.551 8.758 1.00 89.31 103 ASN A O 1
ATOM 829 N N . GLU A 1 104 ? -19.397 4.833 10.579 1.00 88.56 104 GLU A N 1
ATOM 830 C CA . GLU A 1 104 ? -18.509 5.920 10.148 1.00 88.56 104 GLU A CA 1
ATOM 831 C C . GLU A 1 104 ? -17.086 5.387 9.937 1.00 88.56 104 GLU A C 1
ATOM 833 O O . GLU A 1 104 ? -16.495 5.632 8.890 1.00 88.56 104 GLU A O 1
ATOM 838 N N . LEU A 1 105 ? -16.576 4.560 10.855 1.00 85.12 105 LEU A N 1
ATOM 839 C CA . LEU A 1 105 ? -15.268 3.911 10.730 1.00 85.12 105 LEU A CA 1
ATOM 840 C C . LEU A 1 105 ? -15.180 2.980 9.508 1.00 85.12 105 LEU A C 1
ATOM 842 O O . LEU A 1 105 ? -14.125 2.877 8.889 1.00 85.12 105 LEU A O 1
ATOM 846 N N . GLN A 1 106 ? -16.270 2.293 9.157 1.00 81.25 106 GLN A N 1
ATOM 847 C CA . GLN A 1 106 ? -16.315 1.397 7.998 1.00 81.25 106 GLN A CA 1
ATOM 848 C C . GLN A 1 106 ? -16.459 2.149 6.662 1.00 81.25 106 GLN A C 1
ATOM 850 O O . GLN A 1 106 ? -16.001 1.660 5.628 1.00 81.25 106 GLN A O 1
ATOM 855 N N . THR A 1 107 ? -17.115 3.312 6.671 1.00 83.19 107 THR A N 1
ATOM 856 C CA . THR A 1 107 ? -17.485 4.078 5.467 1.00 83.19 107 THR A CA 1
ATOM 857 C C . THR A 1 107 ? -16.536 5.230 5.149 1.00 83.19 107 THR A C 1
ATOM 859 O O . THR A 1 107 ? -16.382 5.568 3.975 1.00 83.19 107 THR A O 1
ATOM 862 N N . GLN A 1 108 ? -15.854 5.803 6.145 1.00 73.69 108 GLN A N 1
ATOM 863 C CA . GLN A 1 108 ? -14.782 6.785 5.953 1.00 73.69 108 GLN A CA 1
ATOM 864 C C . GLN A 1 108 ? -13.492 6.095 5.509 1.00 73.69 108 GLN A C 1
ATOM 866 O O . GLN A 1 108 ? -12.483 6.088 6.208 1.00 73.69 108 GLN A O 1
ATOM 871 N N . ALA A 1 109 ? -13.525 5.493 4.325 1.00 56.88 109 ALA A N 1
ATOM 872 C CA . ALA A 1 109 ? -12.338 4.932 3.712 1.00 56.88 109 ALA A CA 1
ATOM 873 C C . ALA A 1 109 ? -11.440 6.070 3.197 1.00 56.88 109 ALA A C 1
ATOM 875 O O . ALA A 1 109 ? -11.781 6.729 2.217 1.00 56.88 109 ALA A O 1
ATOM 876 N N . GLY A 1 110 ? -10.282 6.282 3.832 1.00 67.38 110 GLY A N 1
ATOM 877 C CA . GLY A 1 110 ? -9.168 7.009 3.206 1.00 67.38 110 GLY A CA 1
ATOM 878 C C . GLY A 1 110 ? -8.579 8.196 3.968 1.00 67.38 110 GLY A C 1
ATOM 879 O O . GLY A 1 110 ? -7.500 8.639 3.588 1.00 67.38 110 GLY A O 1
ATOM 880 N N . ASP A 1 111 ? -9.201 8.682 5.047 1.00 81.94 111 ASP A N 1
ATOM 881 C CA . ASP A 1 111 ? -8.561 9.652 5.948 1.00 81.94 111 ASP A CA 1
ATOM 882 C C . ASP A 1 111 ? -8.207 8.977 7.277 1.00 81.94 111 ASP A C 1
ATOM 884 O O . ASP A 1 111 ? -9.013 8.871 8.199 1.00 81.94 111 ASP A O 1
ATOM 888 N N . HIS A 1 112 ? -6.953 8.539 7.402 1.00 81.38 112 HIS A N 1
ATOM 889 C CA . HIS A 1 112 ? -6.472 7.910 8.630 1.00 81.38 112 HIS A CA 1
ATOM 890 C C . HIS A 1 112 ? -6.596 8.841 9.853 1.00 81.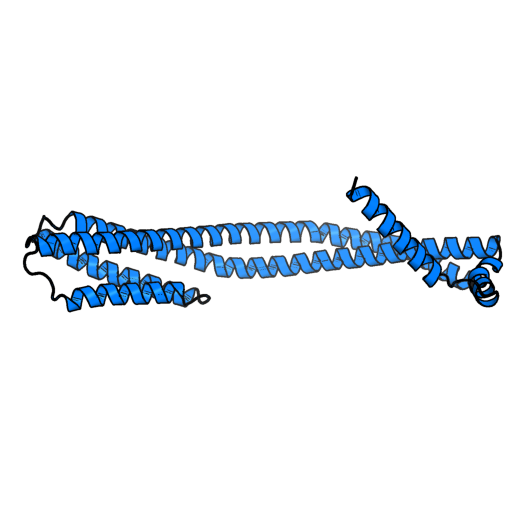38 112 HIS A C 1
ATOM 892 O O . HIS A 1 112 ? -6.757 8.368 10.975 1.00 81.38 112 HIS A O 1
ATOM 898 N N . LYS A 1 113 ? -6.605 10.172 9.676 1.00 84.50 113 LYS A N 1
ATOM 899 C CA . LYS A 1 113 ? -6.829 11.107 10.791 1.00 84.50 113 LYS A CA 1
ATOM 900 C C . LYS A 1 113 ? -8.300 11.157 11.204 1.00 84.50 113 LYS A C 1
ATOM 902 O O . LYS A 1 113 ? -8.578 11.363 12.389 1.00 84.50 113 LYS A O 1
ATOM 907 N N . SER A 1 114 ? -9.247 10.989 10.279 1.00 85.94 114 SER A N 1
ATOM 908 C CA . SER A 1 114 ? -10.673 10.902 10.620 1.00 85.94 114 SER A CA 1
ATOM 909 C C . SER A 1 114 ? -10.990 9.572 11.304 1.00 85.94 114 SER A C 1
ATOM 911 O O . SER A 1 114 ? -11.605 9.582 12.372 1.00 85.94 114 SER A O 1
ATOM 913 N N . GLU A 1 115 ? -10.454 8.460 10.792 1.00 86.69 115 GLU A N 1
ATOM 914 C CA . GLU A 1 115 ? -10.564 7.129 11.405 1.00 86.69 115 GLU A CA 1
ATOM 915 C C . GLU A 1 115 ? -10.059 7.139 12.861 1.00 86.69 115 GLU A C 1
ATOM 917 O O . GLU A 1 115 ? -10.738 6.646 13.768 1.00 86.69 115 GLU A O 1
ATOM 922 N N . GLN A 1 116 ? -8.914 7.783 13.124 1.00 89.75 116 GLN A N 1
ATOM 923 C CA . GLN A 1 116 ? -8.388 7.952 14.482 1.00 89.75 116 GLN A CA 1
ATOM 924 C C . GLN A 1 116 ? -9.354 8.718 15.394 1.00 89.75 116 GLN A C 1
ATOM 926 O O . GLN A 1 116 ? -9.552 8.351 16.555 1.00 89.75 116 GLN A O 1
ATOM 931 N N . LYS A 1 117 ? -9.957 9.805 14.897 1.00 90.69 117 LYS A N 1
ATOM 932 C CA . LYS A 1 117 ? -10.923 10.594 15.676 1.00 90.69 117 LYS A CA 1
ATOM 933 C C . LYS A 1 117 ? -12.146 9.757 16.035 1.00 90.69 117 LYS A C 1
ATOM 935 O O . LYS A 1 117 ? -12.611 9.848 17.170 1.00 90.69 117 LYS A O 1
ATOM 940 N N . VAL A 1 118 ? -12.645 8.946 15.105 1.00 91.38 118 VAL A N 1
ATOM 941 C CA . VAL A 1 118 ? -13.776 8.039 15.337 1.00 91.38 118 VAL A CA 1
ATOM 942 C C . VAL A 1 118 ? -13.428 7.003 16.409 1.00 91.38 118 VAL A C 1
ATOM 944 O O . VAL A 1 118 ? -14.155 6.893 17.396 1.00 91.38 118 VAL A O 1
ATOM 947 N N . LEU A 1 119 ? -12.277 6.327 16.303 1.00 90.44 119 LEU A N 1
ATOM 948 C CA . LEU A 1 119 ? -11.821 5.367 17.320 1.00 90.44 119 LEU A CA 1
ATOM 949 C C . LEU A 1 119 ? -11.681 6.003 18.708 1.00 90.44 119 LEU A C 1
ATOM 951 O O . LEU A 1 119 ? -12.145 5.437 19.698 1.00 90.44 119 LEU A O 1
ATOM 955 N N . ARG A 1 120 ? -11.115 7.211 18.791 1.00 91.25 120 ARG A N 1
ATOM 956 C CA . ARG A 1 120 ? -11.002 7.954 20.055 1.00 91.25 120 ARG A CA 1
ATOM 957 C C . ARG A 1 120 ? -12.359 8.312 20.652 1.00 91.25 120 ARG A C 1
ATOM 959 O O . ARG A 1 120 ? -12.514 8.218 21.868 1.00 91.25 120 ARG A O 1
ATOM 966 N N . LYS A 1 121 ? -13.337 8.703 19.827 1.00 92.44 121 LYS A N 1
ATOM 967 C CA . LYS A 1 121 ? -14.713 8.954 20.289 1.00 92.44 121 LYS A CA 1
ATOM 968 C C . LYS A 1 121 ? -15.324 7.686 20.881 1.00 92.44 121 LYS A C 1
ATOM 970 O O . LYS A 1 121 ? -15.808 7.740 22.008 1.00 92.44 121 LYS A O 1
ATOM 975 N N . ILE A 1 122 ? -15.235 6.553 20.177 1.00 90.75 122 ILE A N 1
ATOM 976 C CA . ILE A 1 122 ? -15.748 5.264 20.670 1.00 90.75 122 ILE A CA 1
ATOM 977 C C . ILE A 1 122 ? -15.076 4.900 21.998 1.00 90.75 122 ILE A C 1
ATOM 979 O O . ILE A 1 122 ? -15.752 4.599 22.978 1.00 90.75 122 ILE A O 1
ATOM 983 N N . ARG A 1 123 ? -13.746 4.999 22.066 1.00 91.75 123 ARG A N 1
ATOM 984 C CA . ARG A 1 123 ? -12.965 4.735 23.280 1.00 91.75 123 ARG A CA 1
ATOM 985 C C . ARG A 1 123 ? -13.410 5.599 24.464 1.00 91.75 123 ARG A C 1
ATOM 987 O O . ARG A 1 123 ? -13.571 5.087 25.568 1.00 91.75 123 ARG A O 1
ATOM 994 N N . ASN A 1 124 ? -13.621 6.898 24.246 1.00 91.19 124 ASN A N 1
ATOM 995 C CA . ASN A 1 124 ? -14.060 7.818 25.297 1.00 91.19 124 ASN A CA 1
ATOM 996 C C . ASN A 1 124 ? -15.478 7.484 25.784 1.00 91.19 124 ASN A C 1
ATOM 998 O O . ASN A 1 124 ? -15.678 7.372 26.991 1.00 91.19 124 ASN A O 1
ATOM 1002 N N . LEU A 1 125 ? -16.419 7.223 24.867 1.00 91.31 125 LEU A N 1
ATOM 1003 C CA . LEU A 1 125 ? -17.778 6.784 25.212 1.00 91.31 125 LEU A CA 1
ATOM 1004 C C . LEU A 1 125 ? -17.761 5.492 26.040 1.00 91.31 125 LEU A C 1
ATOM 1006 O O . LEU A 1 125 ? -18.477 5.372 27.031 1.00 91.31 125 LEU A O 1
ATOM 1010 N N . GLN A 1 126 ? -16.899 4.537 25.683 1.00 88.56 126 GLN A N 1
ATOM 1011 C CA . GLN A 1 126 ? -16.743 3.290 26.435 1.00 88.56 126 GLN A CA 1
ATOM 1012 C C . GLN A 1 126 ? -16.091 3.491 27.803 1.00 88.56 126 GLN A C 1
ATOM 1014 O O . GLN A 1 126 ? -16.422 2.787 28.757 1.00 88.56 126 GLN A O 1
ATOM 1019 N N . ALA A 1 127 ? -15.175 4.452 27.933 1.00 88.00 127 ALA A N 1
ATOM 1020 C CA . ALA A 1 127 ? -14.586 4.799 29.218 1.00 88.00 127 ALA A CA 1
ATOM 1021 C C . ALA A 1 127 ? -15.623 5.430 30.161 1.00 88.00 127 ALA A C 1
ATOM 1023 O O . ALA A 1 127 ? -15.706 5.020 31.319 1.00 88.00 127 ALA A O 1
ATOM 1024 N N . GLU A 1 128 ? -16.435 6.366 29.663 1.00 89.00 128 GLU A N 1
ATOM 1025 C CA . GLU A 1 128 ? -17.547 6.974 30.407 1.00 89.00 128 GLU A CA 1
ATOM 1026 C C . GLU A 1 128 ? -18.582 5.922 30.818 1.00 89.00 128 GLU A C 1
ATOM 1028 O O . GLU A 1 128 ? -18.948 5.833 31.994 1.00 89.00 128 GLU A O 1
ATOM 1033 N N . HIS A 1 129 ? -18.981 5.056 29.879 1.00 88.19 129 HIS A N 1
ATOM 1034 C CA . HIS A 1 129 ? -19.869 3.934 30.165 1.00 88.19 129 HIS A CA 1
ATOM 1035 C C . HIS A 1 129 ? -19.265 3.006 31.225 1.00 88.19 129 HIS A C 1
ATOM 1037 O O . HIS A 1 129 ? -19.946 2.657 32.181 1.00 88.19 129 HIS A O 1
ATOM 1043 N N . GLY A 1 130 ? -17.976 2.666 31.136 1.00 86.19 130 GLY A N 1
ATOM 1044 C CA . GLY A 1 130 ? -17.298 1.816 32.118 1.00 86.19 130 GLY A CA 1
ATOM 1045 C C . GLY A 1 130 ? -17.303 2.383 33.544 1.00 86.19 130 GLY A C 1
ATOM 1046 O O . GLY A 1 130 ? -17.529 1.633 34.493 1.00 86.19 130 GLY A O 1
ATOM 1047 N N . VAL A 1 131 ? -17.117 3.699 33.714 1.00 86.00 131 VAL A N 1
ATOM 1048 C CA . VAL A 1 131 ? -17.244 4.365 35.028 1.00 86.00 131 VAL A CA 1
ATOM 1049 C C . VAL A 1 131 ? -18.669 4.229 35.564 1.00 86.00 131 VAL A C 1
ATOM 1051 O O . VAL A 1 131 ? -18.872 3.899 36.736 1.00 86.00 131 VAL A O 1
ATOM 1054 N N . TRP A 1 132 ? -19.661 4.423 34.694 1.00 86.38 132 TRP A N 1
ATOM 1055 C CA . TRP A 1 132 ? -21.062 4.229 35.043 1.00 86.38 132 TRP A CA 1
ATOM 1056 C C . TRP A 1 132 ? -21.357 2.767 35.433 1.00 86.38 132 TRP A C 1
ATOM 1058 O O . TRP A 1 132 ? -21.928 2.539 36.501 1.00 86.38 132 TRP A O 1
ATOM 1068 N N . VAL A 1 133 ? -20.895 1.770 34.668 1.00 85.75 133 VAL A N 1
ATOM 1069 C CA . VAL A 1 133 ? -21.068 0.342 34.995 1.00 85.75 133 VAL A CA 1
ATOM 1070 C C . VAL A 1 133 ? -20.439 0.003 36.348 1.00 85.75 133 VAL A C 1
ATOM 1072 O O . VAL A 1 133 ? -21.093 -0.614 37.188 1.00 85.75 133 VAL A O 1
ATOM 1075 N N . ALA A 1 134 ? -19.213 0.461 36.613 1.00 84.00 134 ALA A N 1
ATOM 1076 C CA . ALA A 1 134 ? -18.529 0.215 37.883 1.00 84.00 134 ALA A CA 1
ATOM 1077 C C . ALA A 1 134 ? -19.321 0.757 39.089 1.00 84.00 134 ALA A C 1
ATOM 1079 O O . ALA A 1 134 ? -19.464 0.072 40.103 1.00 84.00 134 ALA A O 1
ATOM 1080 N N . SER A 1 135 ? -19.917 1.949 38.958 1.00 83.31 135 SER A N 1
ATOM 1081 C CA . SER A 1 135 ? -20.776 2.537 40.001 1.00 83.31 135 SER A CA 1
ATOM 1082 C C . SER A 1 135 ? -22.051 1.719 40.272 1.00 83.31 135 SER A C 1
ATOM 1084 O O . SER A 1 135 ? -22.599 1.729 41.377 1.00 83.31 135 SER A O 1
ATOM 1086 N N . ARG A 1 136 ? -22.522 0.971 39.269 1.00 81.56 136 ARG A N 1
ATOM 1087 C CA . ARG A 1 136 ? -23.735 0.152 39.337 1.00 81.56 136 ARG A CA 1
ATOM 1088 C C . ARG A 1 136 ? -23.482 -1.246 39.877 1.00 81.56 136 ARG A C 1
ATOM 1090 O O . ARG A 1 136 ? -24.312 -1.736 40.637 1.00 81.56 136 ARG A O 1
ATOM 1097 N N . VAL A 1 137 ? -22.351 -1.861 39.538 1.00 84.38 137 VAL A N 1
ATOM 1098 C CA . VAL A 1 137 ? -21.948 -3.177 40.070 1.00 84.38 137 VAL A CA 1
ATOM 1099 C C . VAL A 1 137 ? -21.863 -3.146 41.594 1.00 84.38 137 VAL A C 1
ATOM 1101 O O . VAL A 1 137 ? -22.301 -4.089 42.247 1.00 84.38 137 VAL A O 1
ATOM 1104 N N . ALA A 1 138 ? -21.408 -2.029 42.173 1.00 78.19 138 ALA A N 1
ATOM 1105 C CA . ALA A 1 138 ? -21.382 -1.833 43.624 1.00 78.19 138 ALA A CA 1
ATOM 1106 C C . ALA A 1 138 ? -22.767 -1.991 44.286 1.00 78.19 138 ALA A C 1
ATOM 1108 O O . ALA A 1 138 ? -22.859 -2.394 45.441 1.00 78.19 138 ALA A O 1
ATOM 1109 N N . ASN A 1 139 ? -23.842 -1.699 43.547 1.00 76.50 139 ASN A N 1
ATOM 1110 C CA . ASN A 1 139 ? -25.223 -1.762 44.023 1.00 76.50 139 ASN A CA 1
ATOM 1111 C C . ASN A 1 139 ? -25.974 -3.023 43.547 1.00 76.50 139 ASN A C 1
ATOM 1113 O O . ASN A 1 139 ? -26.983 -3.384 44.152 1.00 76.50 139 ASN A O 1
ATOM 1117 N N . ASN A 1 140 ? -25.489 -3.682 42.487 1.00 78.75 140 ASN A N 1
ATOM 1118 C CA . ASN A 1 140 ? -26.092 -4.854 41.848 1.00 78.75 140 ASN A CA 1
ATOM 1119 C C . ASN A 1 140 ? -25.003 -5.891 41.492 1.00 78.75 140 ASN A C 1
ATOM 1121 O O . ASN A 1 140 ? -24.481 -5.867 40.374 1.00 78.75 140 ASN A O 1
ATOM 1125 N N . PRO A 1 141 ? -24.679 -6.830 42.402 1.00 81.94 141 PRO A N 1
ATOM 1126 C CA . PRO A 1 141 ? -23.652 -7.853 42.169 1.00 81.94 141 PRO A CA 1
ATOM 1127 C C . PRO A 1 141 ? -23.935 -8.777 40.974 1.00 81.94 141 PRO A C 1
ATOM 1129 O O . PRO A 1 141 ? -23.007 -9.313 40.376 1.00 81.94 141 PRO A O 1
ATOM 1132 N N . GLU A 1 142 ? -25.204 -8.935 40.591 1.00 80.06 142 GLU A N 1
ATOM 1133 C CA . GLU A 1 142 ? -25.641 -9.753 39.449 1.00 80.06 142 GLU A CA 1
ATOM 1134 C C . GLU A 1 142 ? -25.239 -9.156 38.084 1.00 80.06 142 GLU A C 1
ATOM 1136 O O . GLU A 1 142 ? -25.295 -9.847 37.074 1.00 80.06 142 GLU A O 1
ATOM 1141 N N . MET A 1 143 ? -24.764 -7.902 38.038 1.00 84.50 143 MET A N 1
ATOM 1142 C CA . MET A 1 143 ? -24.213 -7.272 36.826 1.00 84.50 143 MET A CA 1
ATOM 1143 C C . MET A 1 143 ? -22.729 -7.574 36.575 1.00 84.50 143 MET A C 1
ATOM 1145 O O . MET A 1 143 ? -22.123 -6.956 35.699 1.00 84.50 143 MET A O 1
ATOM 1149 N N . LYS A 1 144 ? -22.119 -8.500 37.320 1.00 87.19 144 LYS A N 1
ATOM 1150 C CA . LYS A 1 144 ? -20.692 -8.814 37.182 1.00 87.19 144 LYS A CA 1
ATOM 1151 C C . LYS A 1 144 ? -20.309 -9.222 35.753 1.00 87.19 144 LYS A C 1
ATOM 1153 O O . LYS A 1 144 ? -19.411 -8.614 35.184 1.00 87.19 144 LYS A O 1
ATOM 1158 N N . ASP A 1 145 ? -21.041 -10.152 35.146 1.00 87.50 145 ASP A N 1
ATOM 1159 C CA . ASP A 1 145 ? -20.730 -10.635 33.791 1.00 87.50 145 ASP A CA 1
ATOM 1160 C C . ASP A 1 145 ? -20.876 -9.520 32.737 1.00 87.50 145 ASP A C 1
ATOM 1162 O O . ASP A 1 145 ? -20.092 -9.418 31.793 1.00 87.50 145 ASP A O 1
ATOM 1166 N N . PHE A 1 146 ? -21.844 -8.618 32.930 1.00 87.75 146 PHE A N 1
ATOM 1167 C CA . PHE A 1 146 ? -22.010 -7.420 32.103 1.00 87.75 146 PHE A CA 1
ATOM 1168 C C . PHE A 1 146 ? -20.838 -6.437 32.261 1.00 87.75 146 PHE A C 1
ATOM 1170 O O . PHE A 1 146 ? -20.401 -5.815 31.286 1.00 87.75 146 PHE A O 1
ATOM 1177 N N . ALA A 1 147 ? -20.317 -6.295 33.479 1.00 88.31 147 ALA A N 1
ATOM 1178 C CA . ALA A 1 147 ? -19.154 -5.464 33.757 1.00 88.31 147 ALA A CA 1
ATOM 1179 C C . ALA A 1 147 ? -17.881 -6.036 33.133 1.00 88.31 147 ALA A C 1
ATOM 1181 O O . ALA A 1 147 ? -17.136 -5.285 32.505 1.00 88.31 147 ALA A O 1
ATOM 1182 N N . ASP A 1 148 ? -17.691 -7.352 33.208 1.00 91.19 148 ASP A N 1
ATOM 1183 C CA . ASP A 1 148 ? -16.559 -8.050 32.597 1.00 91.19 148 ASP A CA 1
ATOM 1184 C C . ASP A 1 148 ? -16.590 -7.923 31.059 1.00 91.19 148 ASP A C 1
ATOM 1186 O O . ASP A 1 148 ? -15.564 -7.635 30.428 1.00 91.19 148 ASP A O 1
ATOM 1190 N N . ALA A 1 149 ? -17.772 -8.046 30.440 1.00 91.00 149 ALA A N 1
ATOM 1191 C CA . ALA A 1 149 ? -17.961 -7.803 29.006 1.00 91.00 149 ALA A CA 1
ATOM 1192 C C . ALA A 1 149 ? -17.675 -6.336 28.625 1.00 91.00 149 ALA A C 1
ATOM 1194 O O . ALA A 1 149 ? -16.985 -6.061 27.638 1.00 91.00 149 ALA A O 1
ATOM 1195 N N . SER A 1 150 ? -18.140 -5.381 29.439 1.00 88.88 150 SER A N 1
ATOM 1196 C CA . SER A 1 150 ? -17.901 -3.945 29.232 1.00 88.88 150 SER A CA 1
ATOM 1197 C C . SER A 1 150 ? -16.422 -3.570 29.374 1.00 88.88 150 SER A C 1
ATOM 1199 O O . SER A 1 150 ? -15.894 -2.792 28.577 1.00 88.88 150 SER A O 1
ATOM 1201 N N . GLU A 1 151 ? -15.720 -4.147 30.350 1.00 92.06 151 GLU A N 1
ATOM 1202 C CA . GLU A 1 151 ? -14.284 -3.943 30.529 1.00 92.06 151 GLU A CA 1
ATOM 1203 C C . GLU A 1 151 ? -13.489 -4.557 29.370 1.00 92.06 151 GLU A C 1
ATOM 1205 O O . GL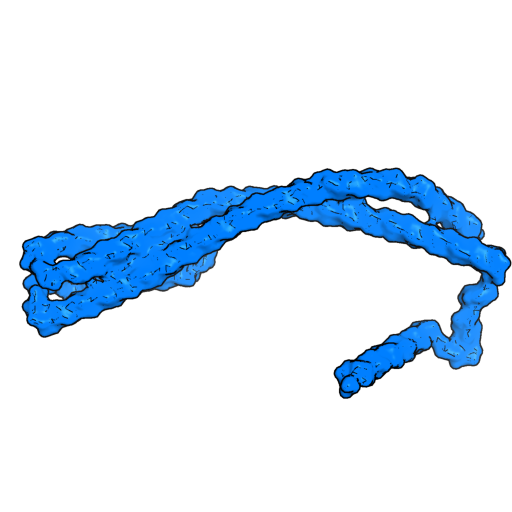U A 1 151 ? -12.580 -3.920 28.831 1.00 92.06 151 GLU A O 1
ATOM 1210 N N . SER A 1 152 ? -13.862 -5.763 28.938 1.00 92.94 152 SER A N 1
ATOM 1211 C CA . SER A 1 152 ? -13.255 -6.429 27.782 1.00 92.94 152 SER A CA 1
ATOM 1212 C C . SER A 1 152 ? -13.419 -5.596 26.509 1.00 92.94 152 SER A C 1
ATOM 1214 O O . SER A 1 152 ? -12.450 -5.378 25.782 1.00 92.94 152 SER A O 1
ATOM 1216 N N . MET A 1 153 ? -14.618 -5.057 26.272 1.00 92.00 153 MET A N 1
ATOM 1217 C CA . MET A 1 153 ? -14.901 -4.151 25.158 1.00 92.00 153 MET A CA 1
ATOM 1218 C C . MET A 1 153 ? -14.037 -2.882 25.211 1.00 92.00 153 MET A C 1
ATOM 1220 O O . MET A 1 153 ? -13.433 -2.514 24.202 1.00 92.00 153 MET A O 1
ATOM 1224 N N . LYS A 1 154 ? -13.915 -2.240 26.380 1.00 92.38 154 LYS A N 1
ATOM 1225 C CA . LYS A 1 154 ? -13.045 -1.067 26.563 1.00 92.38 154 LYS A CA 1
ATOM 1226 C C . LYS A 1 154 ? -11.588 -1.388 26.218 1.00 92.38 154 LYS A C 1
ATOM 1228 O O . LYS A 1 154 ? -10.971 -0.662 25.441 1.00 92.38 154 LYS A O 1
ATOM 1233 N N . ARG A 1 155 ? -11.052 -2.494 26.749 1.00 95.00 155 ARG A N 1
ATOM 1234 C CA . ARG A 1 155 ? -9.667 -2.930 26.491 1.00 95.00 155 ARG A CA 1
ATOM 1235 C C . ARG A 1 155 ? -9.410 -3.166 24.999 1.00 95.00 155 ARG A C 1
ATOM 1237 O O . ARG A 1 155 ? -8.345 -2.806 24.506 1.00 95.00 155 ARG A O 1
ATOM 1244 N N . LEU A 1 156 ? -10.378 -3.736 24.281 1.00 95.69 156 LEU A N 1
ATOM 1245 C CA . LEU A 1 156 ? -10.277 -3.965 22.838 1.00 95.69 156 LEU A CA 1
ATOM 1246 C C . LEU A 1 156 ? -10.263 -2.653 22.043 1.00 95.69 156 LEU A C 1
ATOM 1248 O O . LEU A 1 156 ? -9.449 -2.509 21.133 1.00 95.69 156 LEU A O 1
ATOM 1252 N N . TYR A 1 157 ? -11.092 -1.671 22.406 1.00 92.75 157 TYR A N 1
ATOM 1253 C CA . TYR A 1 157 ? -11.056 -0.351 21.768 1.00 92.75 157 TYR A CA 1
ATOM 1254 C C . TYR A 1 157 ? -9.775 0.435 22.087 1.00 92.75 157 TYR A C 1
ATOM 1256 O O . TYR A 1 157 ? -9.243 1.104 21.203 1.00 92.75 157 TYR A O 1
ATOM 1264 N N . ASP A 1 158 ? -9.228 0.301 23.299 1.00 94.25 158 ASP A N 1
ATOM 1265 C CA . ASP A 1 158 ? -7.915 0.860 23.646 1.00 94.25 158 ASP A CA 1
ATOM 1266 C C . ASP A 1 158 ? -6.788 0.234 22.803 1.00 94.25 158 ASP A C 1
ATOM 1268 O O . ASP A 1 158 ? -5.884 0.937 22.352 1.00 94.25 158 ASP A O 1
ATOM 1272 N N . GLN A 1 159 ? -6.828 -1.083 22.569 1.00 95.38 159 GLN A N 1
ATOM 1273 C CA . GLN A 1 159 ? -5.874 -1.769 21.687 1.00 95.38 159 GLN A CA 1
ATOM 1274 C C . GLN A 1 159 ? -6.023 -1.321 20.230 1.00 95.38 159 GLN A C 1
ATOM 1276 O O . GLN A 1 159 ? -5.019 -1.034 19.582 1.00 95.38 159 GLN A O 1
ATOM 1281 N N . ALA A 1 160 ? -7.256 -1.186 19.734 1.00 93.75 160 ALA A N 1
ATOM 1282 C CA . ALA A 1 160 ? -7.516 -0.706 18.379 1.00 93.75 160 ALA A CA 1
ATOM 1283 C C . ALA A 1 160 ? -6.980 0.721 18.152 1.00 93.75 160 ALA A C 1
ATOM 1285 O O . ALA A 1 160 ? -6.350 0.978 17.126 1.00 93.75 160 ALA A O 1
ATOM 1286 N N . ASP A 1 161 ? -7.180 1.637 19.108 1.00 92.69 161 ASP A N 1
ATOM 1287 C CA . ASP A 1 161 ? -6.642 3.005 19.041 1.00 92.69 161 ASP A CA 1
ATOM 1288 C C . ASP A 1 161 ? -5.105 3.013 19.078 1.00 92.69 161 ASP A C 1
ATOM 1290 O O . ASP A 1 161 ? -4.479 3.710 18.280 1.00 92.69 161 ASP A O 1
ATOM 1294 N N . LYS A 1 162 ? -4.473 2.186 19.924 1.00 94.38 162 LYS A N 1
ATOM 1295 C CA . LYS A 1 162 ? -3.004 2.047 19.963 1.00 94.38 162 LYS A CA 1
ATOM 1296 C C . LYS A 1 162 ? -2.429 1.493 18.660 1.00 94.38 162 LYS A C 1
ATOM 1298 O O . LYS A 1 162 ? -1.464 2.051 18.144 1.00 94.38 162 LYS A O 1
ATOM 1303 N N . ALA A 1 163 ? -3.028 0.437 18.109 1.00 93.88 163 ALA A N 1
ATOM 1304 C CA . ALA A 1 163 ? -2.609 -0.131 16.830 1.00 93.88 163 ALA A CA 1
ATOM 1305 C C . ALA A 1 163 ? -2.740 0.900 15.698 1.00 93.88 163 ALA A C 1
ATOM 1307 O O . ALA A 1 163 ? -1.861 1.019 14.847 1.00 93.88 163 ALA A O 1
ATOM 1308 N N . HIS A 1 164 ? -3.807 1.703 15.717 1.00 92.56 164 HIS A N 1
ATOM 1309 C CA . HIS A 1 164 ? -4.007 2.772 14.745 1.00 92.56 164 HIS A CA 1
ATOM 1310 C C . HIS A 1 164 ? -3.023 3.943 14.925 1.00 92.56 164 HIS A C 1
ATOM 1312 O O . HIS A 1 164 ? -2.545 4.491 13.937 1.00 92.56 164 HIS A O 1
ATOM 1318 N N . GLN A 1 165 ? -2.670 4.308 16.161 1.00 92.12 165 GLN A N 1
ATOM 1319 C CA . GLN A 1 165 ? -1.635 5.310 16.446 1.00 92.12 165 GLN A CA 1
ATOM 1320 C C . GLN A 1 165 ? -0.262 4.867 15.936 1.00 92.12 165 GLN A C 1
ATOM 1322 O O . GLN A 1 165 ? 0.366 5.606 15.184 1.00 92.12 165 GLN A O 1
ATOM 1327 N N . ALA A 1 166 ? 0.145 3.635 16.245 1.00 92.81 166 ALA A N 1
ATOM 1328 C CA . ALA A 1 166 ? 1.379 3.057 15.716 1.00 92.81 166 ALA A CA 1
ATOM 1329 C C . ALA A 1 166 ? 1.363 2.978 14.178 1.00 92.81 166 ALA A C 1
ATOM 1331 O O . ALA A 1 166 ? 2.387 3.155 13.525 1.00 92.81 166 ALA A O 1
ATOM 1332 N N . MET A 1 167 ? 0.192 2.734 13.576 1.00 92.19 167 MET A N 1
ATOM 1333 C CA . MET A 1 167 ? 0.047 2.735 12.122 1.00 92.19 167 MET A CA 1
ATOM 1334 C C . MET A 1 167 ? 0.305 4.128 11.543 1.00 92.19 167 MET A C 1
ATOM 1336 O O . MET A 1 167 ? 1.011 4.228 10.547 1.00 92.19 167 MET A O 1
ATOM 1340 N N . LEU A 1 168 ? -0.239 5.187 12.151 1.00 90.00 168 LEU A N 1
ATOM 1341 C CA . LEU A 1 168 ? -0.052 6.567 11.691 1.00 90.00 168 LEU A CA 1
ATOM 1342 C C . LEU A 1 168 ? 1.417 6.999 11.715 1.00 90.00 168 LEU A C 1
ATOM 1344 O O . LEU A 1 168 ? 1.866 7.623 10.759 1.00 90.00 168 LEU A O 1
ATOM 1348 N N . GLU A 1 169 ? 2.166 6.620 12.752 1.00 89.06 169 GLU A N 1
ATOM 1349 C CA . GLU A 1 169 ? 3.611 6.886 12.841 1.00 89.06 169 GLU A CA 1
ATOM 1350 C C . GLU A 1 169 ? 4.383 6.243 11.677 1.00 89.06 169 GLU A C 1
ATOM 1352 O O . GLU A 1 169 ? 5.301 6.842 11.124 1.00 89.06 169 GLU A O 1
ATOM 1357 N N . LEU A 1 170 ? 3.970 5.045 11.250 1.00 90.94 170 LEU A N 1
ATOM 1358 C CA . LEU A 1 170 ? 4.591 4.337 10.131 1.00 90.94 170 LEU A CA 1
ATOM 1359 C C . LEU A 1 170 ? 4.121 4.816 8.756 1.00 90.94 170 LEU A C 1
ATOM 1361 O O . LEU A 1 170 ? 4.799 4.534 7.775 1.00 90.94 170 LEU A O 1
ATOM 1365 N N . VAL A 1 171 ? 2.969 5.484 8.643 1.00 86.75 171 VAL A N 1
ATOM 1366 C CA . VAL A 1 171 ? 2.446 5.946 7.345 1.00 86.75 171 VAL A CA 1
ATOM 1367 C C . VAL A 1 171 ? 3.327 7.053 6.767 1.00 86.75 171 VAL A C 1
ATOM 1369 O O . VAL A 1 171 ? 3.647 6.994 5.584 1.00 86.75 171 VAL A O 1
ATOM 1372 N N . GLU A 1 172 ? 3.777 8.004 7.590 1.00 83.19 172 GLU A N 1
ATOM 1373 C CA . GLU A 1 172 ? 4.690 9.068 7.142 1.00 83.19 172 GLU A CA 1
ATOM 1374 C C . GLU A 1 172 ? 6.052 8.492 6.719 1.00 83.19 172 GLU A C 1
ATOM 1376 O O . GLU A 1 172 ? 6.587 8.843 5.667 1.00 83.19 172 GLU A O 1
ATOM 1381 N N . GLU A 1 173 ? 6.591 7.539 7.488 1.00 88.38 173 GLU A N 1
ATOM 1382 C CA . GLU A 1 173 ? 7.815 6.816 7.117 1.00 88.38 173 GLU A CA 1
ATOM 1383 C C . GLU A 1 173 ? 7.614 6.010 5.821 1.00 88.38 173 GLU A C 1
ATOM 1385 O O . GLU A 1 173 ? 8.490 5.970 4.958 1.00 88.38 173 GLU A O 1
ATOM 1390 N N . ASN A 1 174 ? 6.445 5.385 5.651 1.00 89.25 174 ASN A N 1
ATOM 1391 C CA . ASN A 1 174 ? 6.114 4.607 4.463 1.00 89.25 174 ASN A CA 1
ATOM 1392 C C . ASN A 1 174 ? 6.086 5.465 3.198 1.00 89.25 174 ASN A C 1
ATOM 1394 O O . ASN A 1 174 ? 6.605 5.027 2.173 1.00 89.25 174 ASN A O 1
ATOM 1398 N N . GLU A 1 175 ? 5.507 6.664 3.278 1.00 88.75 175 GLU A N 1
ATOM 1399 C CA . GLU A 1 175 ? 5.452 7.618 2.170 1.00 88.75 175 GLU A CA 1
ATOM 1400 C C . GLU A 1 175 ? 6.866 8.005 1.724 1.00 88.75 175 GLU A C 1
ATOM 1402 O O . GLU A 1 175 ? 7.209 7.836 0.553 1.00 88.75 175 GLU A O 1
ATOM 1407 N N . GLN A 1 176 ? 7.741 8.358 2.672 1.00 90.81 176 GLN A N 1
ATOM 1408 C CA . GLN A 1 176 ? 9.150 8.645 2.386 1.00 90.81 176 GLN A CA 1
ATOM 1409 C C . GLN A 1 176 ? 9.858 7.444 1.742 1.00 90.81 176 GLN A C 1
ATOM 1411 O O . GLN A 1 176 ? 10.517 7.578 0.711 1.00 90.81 176 GLN A O 1
ATOM 1416 N N . GLN A 1 177 ? 9.707 6.237 2.303 1.00 91.25 177 GLN A N 1
ATOM 1417 C CA . GLN A 1 177 ? 10.315 5.031 1.727 1.00 91.25 177 GLN A CA 1
ATOM 1418 C C . GLN A 1 177 ? 9.751 4.689 0.342 1.00 91.25 177 GLN A C 1
ATOM 1420 O O . GLN A 1 177 ? 10.460 4.133 -0.500 1.00 91.25 177 GLN A O 1
ATOM 1425 N N . HIS A 1 178 ? 8.484 5.011 0.079 1.00 93.62 178 HIS A N 1
ATOM 1426 C CA . HIS A 1 178 ? 7.875 4.833 -1.231 1.00 93.62 178 HIS A CA 1
ATOM 1427 C C . HIS A 1 178 ? 8.473 5.786 -2.270 1.00 93.62 178 HIS A C 1
ATOM 1429 O O . HIS A 1 178 ? 8.763 5.352 -3.389 1.00 93.62 178 HIS A O 1
ATOM 1435 N N . GLU A 1 179 ? 8.707 7.047 -1.907 1.00 94.31 179 GLU A N 1
ATOM 1436 C CA . GLU A 1 179 ? 9.405 8.020 -2.753 1.00 94.31 179 GLU A CA 1
ATOM 1437 C C . GLU A 1 179 ? 10.842 7.572 -3.046 1.00 94.31 179 GLU A C 1
ATOM 1439 O O . GLU A 1 179 ? 11.234 7.492 -4.214 1.00 94.31 179 GLU A O 1
ATOM 1444 N N . PHE A 1 180 ? 11.600 7.170 -2.016 1.00 92.69 180 PHE A N 1
ATOM 1445 C CA . PHE A 1 180 ? 12.960 6.639 -2.179 1.00 92.69 180 PHE A CA 1
ATOM 1446 C C . PHE A 1 180 ? 12.995 5.412 -3.093 1.00 92.69 180 PHE A C 1
ATOM 1448 O O . PHE A 1 180 ? 13.826 5.329 -4.002 1.00 92.69 180 PHE A O 1
ATOM 1455 N N . TYR A 1 181 ? 12.077 4.463 -2.891 1.00 96.00 181 TYR A N 1
ATOM 1456 C CA . TYR A 1 181 ? 11.943 3.307 -3.772 1.00 96.00 181 TYR A CA 1
ATOM 1457 C C . TYR A 1 181 ? 11.652 3.728 -5.213 1.00 96.00 181 TYR A C 1
ATOM 1459 O O . TYR A 1 181 ? 12.290 3.212 -6.128 1.00 96.00 181 TYR A O 1
ATOM 1467 N N . SER A 1 182 ? 10.710 4.648 -5.418 1.00 96.38 182 SER A N 1
ATOM 1468 C CA . SER A 1 182 ? 10.305 5.091 -6.753 1.00 96.38 182 SER A CA 1
ATOM 1469 C C . SER A 1 182 ? 11.470 5.738 -7.496 1.00 96.38 182 SER A C 1
ATOM 1471 O O . SER A 1 182 ? 11.742 5.361 -8.633 1.00 96.38 182 SER A O 1
ATOM 1473 N N . MET A 1 183 ? 12.222 6.610 -6.821 1.00 95.38 183 MET A N 1
ATOM 1474 C CA . MET A 1 183 ? 13.423 7.245 -7.364 1.00 95.38 183 MET A CA 1
ATOM 1475 C C . MET A 1 183 ? 14.486 6.213 -7.775 1.00 95.38 183 MET A C 1
ATOM 1477 O O . MET A 1 183 ? 14.990 6.243 -8.900 1.00 95.38 183 MET A O 1
ATOM 1481 N N . HIS A 1 184 ? 14.832 5.272 -6.890 1.00 95.44 184 HIS A N 1
ATOM 1482 C CA . HIS A 1 184 ? 15.862 4.271 -7.188 1.00 95.44 184 HIS A CA 1
ATOM 1483 C C . HIS A 1 184 ? 15.414 3.250 -8.238 1.00 95.44 184 HIS A C 1
ATOM 1485 O O . HIS A 1 184 ? 16.216 2.815 -9.067 1.00 95.44 184 HIS A O 1
ATOM 1491 N N . GLU A 1 185 ? 14.139 2.871 -8.237 1.00 96.12 185 GLU A N 1
ATOM 1492 C CA . GLU A 1 185 ? 13.578 1.974 -9.241 1.00 96.12 185 GLU A CA 1
ATOM 1493 C C . GLU A 1 185 ? 13.506 2.650 -10.617 1.00 96.12 185 GLU A C 1
ATOM 1495 O O . GLU A 1 185 ? 13.790 2.000 -11.624 1.00 96.12 185 GLU A O 1
ATOM 1500 N N . GLU A 1 186 ? 13.190 3.945 -10.682 1.00 95.94 186 GLU A N 1
ATOM 1501 C CA . GLU A 1 186 ? 13.250 4.725 -11.918 1.00 95.94 186 GLU A CA 1
ATOM 1502 C C . GLU A 1 186 ? 14.683 4.810 -12.455 1.00 95.94 186 GLU A C 1
ATOM 1504 O O . GLU A 1 186 ? 14.907 4.503 -13.628 1.00 95.94 186 GLU A O 1
ATOM 1509 N N . ALA A 1 187 ? 15.665 5.111 -11.599 1.00 94.69 187 ALA A N 1
ATOM 1510 C CA . ALA A 1 187 ? 17.079 5.123 -11.977 1.00 94.69 187 ALA A CA 1
ATOM 1511 C C . ALA A 1 187 ? 17.535 3.759 -12.527 1.00 94.69 187 ALA A C 1
ATOM 1513 O O . ALA A 1 187 ? 18.108 3.682 -13.617 1.00 94.69 187 ALA A O 1
ATOM 1514 N N . ARG A 1 188 ? 17.194 2.661 -11.837 1.00 96.75 188 ARG A N 1
ATOM 1515 C CA . ARG A 1 188 ? 17.506 1.292 -12.276 1.00 96.75 188 ARG A CA 1
ATOM 1516 C C . ARG A 1 188 ? 16.851 0.957 -13.618 1.00 96.75 188 ARG A C 1
ATOM 1518 O O . ARG A 1 188 ? 17.497 0.389 -14.500 1.00 96.75 188 ARG A O 1
ATOM 1525 N N . ARG A 1 189 ? 15.567 1.292 -13.797 1.00 96.56 189 ARG A N 1
ATOM 1526 C CA . ARG A 1 189 ? 14.841 1.079 -15.063 1.00 96.56 189 ARG A CA 1
ATOM 1527 C C . ARG A 1 189 ? 15.439 1.903 -16.196 1.00 96.56 189 ARG A C 1
ATOM 1529 O O . ARG A 1 189 ? 15.573 1.386 -17.305 1.00 96.56 189 ARG A O 1
ATOM 1536 N N . GLY A 1 190 ? 15.812 3.148 -15.914 1.00 95.88 190 GLY A N 1
ATOM 1537 C CA . GLY A 1 190 ? 16.494 4.042 -16.841 1.00 95.88 190 GLY A CA 1
ATOM 1538 C C . GLY A 1 190 ? 17.819 3.454 -17.317 1.00 95.88 190 GLY A C 1
ATOM 1539 O O . GLY A 1 190 ? 17.995 3.276 -18.523 1.00 95.88 190 GLY A O 1
ATOM 1540 N N . ALA A 1 191 ? 18.695 3.069 -16.384 1.00 94.69 191 ALA A N 1
ATOM 1541 C CA . ALA A 1 191 ? 19.987 2.447 -16.678 1.00 94.69 191 ALA A CA 1
ATOM 1542 C C . ALA A 1 191 ? 19.825 1.162 -17.507 1.00 94.69 191 ALA A C 1
ATOM 1544 O O . ALA A 1 191 ? 20.413 1.034 -18.581 1.00 94.69 191 ALA A O 1
ATOM 1545 N N . ASN A 1 192 ? 18.934 0.256 -17.086 1.00 96.94 192 ASN A N 1
ATOM 1546 C CA . ASN A 1 192 ? 18.658 -0.981 -17.819 1.00 96.94 192 ASN A CA 1
ATOM 1547 C C . ASN A 1 192 ? 18.102 -0.717 -19.231 1.00 96.94 192 ASN A C 1
ATOM 1549 O O . ASN A 1 192 ? 18.500 -1.364 -20.196 1.00 96.94 192 ASN A O 1
ATOM 1553 N N . SER A 1 193 ? 17.196 0.252 -19.386 1.00 97.19 193 SER A N 1
ATOM 1554 C CA . SER A 1 193 ? 16.638 0.615 -20.694 1.00 97.19 193 SER A CA 1
ATOM 1555 C C . SER A 1 193 ? 17.691 1.205 -21.634 1.00 97.19 193 SER A C 1
ATOM 1557 O O . SER A 1 193 ? 17.645 0.964 -22.843 1.00 97.19 193 SER A O 1
ATOM 1559 N N . GLN A 1 194 ? 18.618 2.005 -21.109 1.00 95.50 194 GLN A N 1
ATOM 1560 C CA . GLN A 1 194 ? 19.718 2.560 -21.893 1.00 95.50 194 GLN A CA 1
ATOM 1561 C C . GLN A 1 194 ? 20.701 1.467 -22.312 1.00 95.50 194 GLN A C 1
ATOM 1563 O O . GLN A 1 194 ? 21.045 1.414 -23.490 1.00 95.50 194 GLN A O 1
ATOM 1568 N N . LEU A 1 195 ? 21.066 0.567 -21.394 1.00 97.19 195 LEU A N 1
ATOM 1569 C CA . LEU A 1 195 ? 21.900 -0.602 -21.677 1.00 97.19 195 LEU A CA 1
ATOM 1570 C C . LEU A 1 195 ? 21.292 -1.475 -22.785 1.00 97.19 195 LEU A C 1
ATOM 1572 O O . LEU A 1 195 ? 21.929 -1.730 -23.800 1.00 97.19 195 LEU A O 1
ATOM 1576 N N . GLN A 1 196 ? 20.017 -1.851 -22.660 1.00 97.50 196 GLN A N 1
ATOM 1577 C CA . GLN A 1 196 ? 19.344 -2.659 -23.682 1.00 97.50 196 GLN A CA 1
ATOM 1578 C C . GLN A 1 196 ? 19.318 -1.965 -25.049 1.00 97.50 196 GLN A C 1
ATOM 1580 O O . GLN A 1 196 ? 19.460 -2.614 -26.087 1.00 97.50 196 GLN A O 1
ATOM 1585 N N . ARG A 1 197 ? 19.149 -0.636 -25.076 1.00 96.88 197 ARG A N 1
ATOM 1586 C CA . ARG A 1 197 ? 19.182 0.143 -26.321 1.00 96.88 197 ARG A CA 1
ATOM 1587 C C . ARG A 1 197 ? 20.574 0.166 -26.951 1.00 96.88 197 ARG A C 1
ATOM 1589 O O . ARG A 1 197 ? 20.667 0.032 -28.171 1.00 96.88 197 ARG A O 1
ATOM 1596 N N . THR A 1 198 ? 21.638 0.320 -26.165 1.00 96.12 198 THR A N 1
ATOM 1597 C CA . THR A 1 198 ? 23.017 0.331 -26.681 1.00 96.12 198 THR A CA 1
ATOM 1598 C C . THR A 1 198 ? 23.457 -1.057 -27.145 1.00 96.12 198 THR A C 1
ATOM 1600 O O . THR A 1 198 ? 24.022 -1.179 -28.231 1.00 96.12 198 THR A O 1
ATOM 1603 N N . GLU A 1 199 ? 23.109 -2.115 -26.412 1.00 96.75 199 GLU A N 1
ATOM 1604 C CA . GLU A 1 199 ? 23.328 -3.506 -26.828 1.00 96.75 199 GLU A CA 1
ATOM 1605 C C . GLU A 1 199 ? 22.566 -3.847 -28.115 1.00 96.75 199 GLU A C 1
ATOM 1607 O O . GLU A 1 199 ? 23.122 -4.435 -29.048 1.00 96.75 199 GLU A O 1
ATOM 1612 N N . ALA A 1 200 ? 21.300 -3.431 -28.215 1.00 96.69 200 ALA A N 1
ATOM 1613 C CA . ALA A 1 200 ? 20.511 -3.611 -29.427 1.00 96.69 200 ALA A CA 1
ATOM 1614 C C . ALA A 1 200 ? 21.111 -2.847 -30.618 1.00 96.69 200 ALA A C 1
ATOM 1616 O O . ALA A 1 200 ? 21.125 -3.373 -31.736 1.00 96.69 200 ALA A O 1
ATOM 1617 N N . ALA A 1 201 ? 21.637 -1.637 -30.403 1.00 96.06 201 ALA A N 1
ATOM 1618 C CA . ALA A 1 201 ? 22.323 -0.861 -31.435 1.00 96.06 201 ALA A CA 1
ATOM 1619 C C . ALA A 1 201 ? 23.617 -1.544 -31.907 1.00 96.06 201 ALA A C 1
ATOM 1621 O O . ALA A 1 201 ? 23.875 -1.585 -33.116 1.00 96.06 201 ALA A O 1
ATOM 1622 N N . LEU A 1 202 ? 24.384 -2.137 -30.985 1.00 96.12 202 LEU A N 1
ATOM 1623 C CA . LEU A 1 202 ? 25.584 -2.910 -31.306 1.00 96.12 202 LEU A CA 1
ATOM 1624 C C . LEU A 1 202 ? 25.213 -4.127 -32.157 1.00 96.12 202 LEU A C 1
ATOM 1626 O O . LEU A 1 202 ? 25.701 -4.272 -33.277 1.00 96.12 202 LEU A O 1
ATOM 1630 N N . LYS A 1 203 ? 24.254 -4.933 -31.687 1.00 96.50 203 LYS A N 1
ATOM 1631 C CA . LYS A 1 203 ? 23.747 -6.110 -32.405 1.00 96.50 203 LYS A CA 1
ATOM 1632 C C . LYS A 1 203 ? 23.234 -5.754 -33.800 1.00 96.50 203 LYS A C 1
ATOM 1634 O O . LYS A 1 203 ? 23.551 -6.436 -34.773 1.00 96.50 203 LYS A O 1
ATOM 1639 N N . THR A 1 204 ? 22.457 -4.677 -33.913 1.00 95.56 204 THR A N 1
ATOM 1640 C CA . THR A 1 204 ? 21.919 -4.206 -35.198 1.00 95.56 204 THR A CA 1
ATOM 1641 C C . THR A 1 204 ? 23.040 -3.774 -36.138 1.00 95.56 204 THR A C 1
ATOM 1643 O O . THR A 1 204 ? 22.989 -4.086 -37.326 1.00 95.56 204 THR A O 1
ATOM 1646 N N . SER A 1 205 ? 24.078 -3.115 -35.617 1.00 95.19 205 SER A N 1
ATOM 1647 C CA . SER A 1 205 ? 25.241 -2.702 -36.407 1.00 95.19 205 SER A CA 1
ATOM 1648 C C . SER A 1 205 ? 26.046 -3.900 -36.909 1.00 95.19 205 SER A C 1
ATOM 1650 O O . SER A 1 205 ? 26.369 -3.950 -38.095 1.00 95.19 205 SER A O 1
ATOM 1652 N N . THR A 1 206 ? 26.275 -4.915 -36.072 1.00 94.62 206 THR A N 1
ATOM 1653 C CA . THR A 1 206 ? 26.932 -6.166 -36.488 1.00 94.62 206 THR A CA 1
ATOM 1654 C C . THR A 1 206 ? 26.130 -6.896 -37.566 1.00 94.62 206 THR A C 1
ATOM 1656 O O . THR A 1 206 ? 26.686 -7.313 -38.582 1.00 94.62 206 THR A O 1
ATOM 1659 N N . ILE A 1 207 ? 24.806 -7.008 -37.397 1.00 94.75 207 ILE A N 1
ATOM 1660 C CA . ILE A 1 207 ? 23.922 -7.612 -38.405 1.00 94.75 207 ILE A CA 1
ATOM 1661 C C . ILE A 1 207 ? 23.983 -6.825 -39.717 1.00 94.75 207 ILE A C 1
ATOM 1663 O O . ILE A 1 207 ? 24.060 -7.431 -40.787 1.00 94.75 207 ILE A O 1
ATOM 1667 N N . ALA A 1 208 ? 23.962 -5.492 -39.652 1.00 92.50 208 ALA A N 1
ATOM 1668 C CA . ALA A 1 208 ? 24.027 -4.637 -40.829 1.00 92.50 208 ALA A CA 1
ATOM 1669 C C . ALA A 1 208 ? 25.341 -4.832 -41.597 1.00 92.50 208 ALA A C 1
ATOM 1671 O O . ALA A 1 208 ? 25.297 -5.028 -42.811 1.00 92.50 208 ALA A O 1
ATOM 1672 N N . ILE A 1 209 ? 26.489 -4.840 -40.910 1.00 93.19 209 ILE A N 1
ATOM 1673 C CA . ILE A 1 209 ? 27.795 -5.094 -41.537 1.00 93.19 209 ILE A CA 1
ATOM 1674 C C . ILE A 1 209 ? 27.807 -6.461 -42.214 1.00 93.19 209 ILE A C 1
ATOM 1676 O O . ILE A 1 209 ? 28.057 -6.522 -43.415 1.00 93.19 209 ILE A O 1
ATOM 1680 N N . ASN A 1 210 ? 27.446 -7.529 -41.497 1.00 91.44 210 ASN A N 1
ATOM 1681 C CA . ASN A 1 210 ? 27.426 -8.886 -42.051 1.00 91.44 210 ASN A CA 1
ATOM 1682 C C . ASN A 1 210 ? 26.506 -8.987 -43.279 1.00 91.44 210 ASN A C 1
ATOM 1684 O O . ASN A 1 210 ? 26.830 -9.640 -44.273 1.00 91.44 210 ASN A O 1
ATOM 1688 N N . ASN A 1 211 ? 25.351 -8.315 -43.236 1.00 90.50 211 ASN A N 1
ATOM 1689 C CA . ASN A 1 211 ? 24.405 -8.289 -44.345 1.00 90.50 211 ASN A CA 1
ATOM 1690 C C . ASN A 1 211 ? 24.983 -7.575 -45.576 1.00 90.50 211 ASN A C 1
ATOM 1692 O O . ASN A 1 211 ? 24.884 -8.095 -46.688 1.00 90.50 211 ASN A O 1
ATOM 1696 N N . TRP A 1 212 ? 25.591 -6.400 -45.394 1.00 90.31 212 TRP A N 1
ATOM 1697 C CA . TRP A 1 212 ? 26.173 -5.628 -46.493 1.00 90.31 212 TRP A CA 1
ATOM 1698 C C . TRP A 1 212 ? 27.457 -6.254 -47.042 1.00 90.31 212 TRP A C 1
ATOM 1700 O O . TRP A 1 212 ? 27.625 -6.258 -48.260 1.00 90.31 212 TRP A O 1
ATOM 1710 N N . GLN A 1 213 ? 28.301 -6.848 -46.195 1.00 89.88 213 GLN A N 1
ATOM 1711 C CA . GLN A 1 213 ? 29.460 -7.645 -46.613 1.00 89.88 213 GLN A CA 1
ATOM 1712 C C . GLN A 1 213 ? 29.023 -8.818 -47.488 1.00 89.88 213 GLN A C 1
ATOM 1714 O O . GLN A 1 213 ? 29.440 -8.916 -48.640 1.00 89.88 213 GLN A O 1
ATOM 1719 N N . GLY A 1 214 ? 28.074 -9.630 -47.010 1.00 87.31 214 G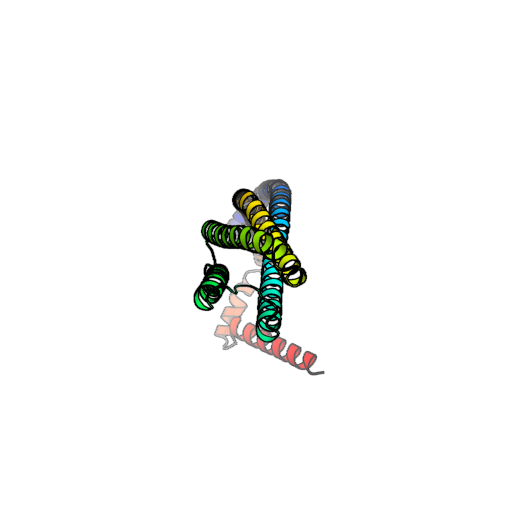LY A N 1
ATOM 1720 C CA . GLY A 1 214 ? 27.566 -10.763 -47.780 1.00 87.31 214 GLY A CA 1
ATOM 1721 C C . GLY A 1 214 ? 26.943 -10.357 -49.121 1.00 87.31 214 GLY A C 1
ATOM 1722 O O . GLY A 1 214 ? 27.032 -11.106 -50.089 1.00 87.31 214 GLY A O 1
ATOM 1723 N N . ARG A 1 215 ? 26.340 -9.164 -49.216 1.00 86.31 215 ARG A N 1
ATOM 1724 C CA . ARG A 1 215 ? 25.815 -8.617 -50.483 1.00 86.31 215 ARG A CA 1
ATOM 1725 C C . ARG A 1 215 ? 26.906 -8.094 -51.413 1.00 86.31 215 ARG A C 1
ATOM 1727 O O . ARG A 1 215 ? 26.756 -8.212 -52.624 1.00 86.31 215 ARG A O 1
ATOM 1734 N N . LEU A 1 216 ? 27.974 -7.508 -50.874 1.00 86.62 216 LEU A N 1
ATOM 1735 C CA . LEU A 1 216 ? 29.128 -7.094 -51.674 1.00 86.62 216 LEU A CA 1
ATOM 1736 C C . LEU A 1 216 ? 29.853 -8.308 -52.269 1.00 86.62 216 LEU A C 1
ATOM 1738 O O . LEU A 1 216 ? 30.281 -8.238 -53.415 1.00 86.62 216 LEU A O 1
ATOM 1742 N N . GLU A 1 217 ? 29.931 -9.416 -51.530 1.00 85.81 217 GLU A N 1
ATOM 1743 C CA . GLU A 1 217 ? 30.563 -10.664 -51.978 1.00 85.81 217 GLU A CA 1
ATOM 1744 C C . GLU A 1 217 ? 29.688 -11.469 -52.949 1.00 85.81 217 GLU A C 1
ATOM 1746 O O . GLU A 1 217 ? 30.161 -11.923 -53.987 1.00 85.81 217 GLU A O 1
ATOM 1751 N N . LYS A 1 218 ? 28.400 -11.654 -52.626 1.00 84.19 218 LYS A N 1
ATOM 1752 C CA . LYS A 1 218 ? 27.474 -12.525 -53.383 1.00 84.19 218 LYS A CA 1
ATOM 1753 C C . LYS A 1 218 ? 26.677 -11.783 -54.460 1.00 84.19 218 LYS A C 1
ATOM 1755 O O . LYS A 1 218 ? 25.869 -12.391 -55.160 1.00 84.19 218 LYS A O 1
ATOM 1760 N N . GLY A 1 219 ? 26.876 -10.472 -54.579 1.00 79.75 219 GLY A N 1
ATOM 1761 C CA . GLY A 1 219 ? 26.150 -9.602 -55.497 1.00 79.75 219 GLY A CA 1
ATOM 1762 C C . GLY A 1 219 ? 24.757 -9.185 -55.005 1.00 79.75 219 GLY A C 1
ATOM 1763 O O . GLY A 1 219 ? 24.195 -9.698 -54.033 1.00 79.75 219 GLY A O 1
ATOM 1764 N N . PHE A 1 220 ? 24.169 -8.218 -55.712 1.00 81.62 220 PHE A N 1
ATOM 1765 C CA . PHE A 1 220 ? 22.915 -7.562 -55.321 1.00 81.62 220 PHE A CA 1
ATOM 1766 C C . PHE A 1 220 ? 21.647 -8.236 -55.865 1.00 81.62 220 PHE A C 1
ATOM 1768 O O . PHE A 1 220 ? 20.548 -7.783 -55.554 1.00 81.62 220 PHE A O 1
ATOM 1775 N N . VAL A 1 221 ? 21.775 -9.323 -56.633 1.00 72.00 221 VAL A N 1
ATOM 1776 C CA . VAL A 1 221 ? 20.657 -10.003 -57.325 1.00 72.00 221 VAL A CA 1
ATOM 1777 C C . VAL A 1 221 ? 19.542 -10.404 -56.348 1.00 72.00 221 VAL A C 1
ATOM 1779 O O . VAL A 1 221 ? 18.358 -10.242 -56.624 1.00 72.00 221 VAL A O 1
ATOM 1782 N N . ASN A 1 222 ? 19.912 -10.802 -55.129 1.00 73.38 222 ASN A N 1
ATOM 1783 C CA . ASN A 1 222 ? 18.954 -11.174 -54.088 1.00 73.38 222 ASN A CA 1
ATOM 1784 C C . ASN A 1 222 ? 18.134 -10.000 -53.511 1.00 73.38 222 ASN A C 1
ATOM 1786 O O . ASN A 1 222 ? 17.185 -10.261 -52.779 1.00 73.38 222 ASN A O 1
ATOM 1790 N N . LEU A 1 223 ? 18.465 -8.724 -53.776 1.00 77.31 223 LEU A N 1
ATOM 1791 C CA . LEU A 1 223 ? 17.614 -7.596 -53.345 1.00 77.31 223 LEU A CA 1
ATOM 1792 C C . LEU A 1 223 ? 16.328 -7.494 -54.156 1.00 77.31 223 LEU A C 1
ATOM 1794 O O . LEU A 1 223 ? 15.308 -7.075 -53.616 1.00 77.31 223 LEU A O 1
ATOM 1798 N N . LEU A 1 224 ? 16.395 -7.833 -55.442 1.00 81.25 224 LEU A N 1
ATOM 1799 C CA . LEU A 1 224 ? 15.265 -7.684 -56.351 1.00 81.25 224 LEU A CA 1
ATOM 1800 C C . LEU A 1 224 ? 14.420 -8.946 -56.438 1.00 81.25 224 LEU A C 1
ATOM 1802 O O . LEU A 1 224 ? 13.307 -8.860 -56.930 1.00 81.25 224 LEU A O 1
ATOM 1806 N N . LYS A 1 225 ? 14.885 -10.076 -55.897 1.00 83.12 225 LYS A N 1
ATOM 1807 C CA . LYS A 1 225 ? 14.189 -11.367 -55.962 1.00 83.12 225 LYS A CA 1
ATOM 1808 C C . LYS A 1 225 ? 12.715 -11.284 -55.548 1.00 83.12 225 LYS A C 1
ATOM 1810 O O . LYS A 1 225 ? 11.857 -11.780 -56.268 1.00 83.12 225 LYS A O 1
ATOM 1815 N N . ASP A 1 226 ? 12.411 -10.611 -54.439 1.00 82.56 226 ASP A N 1
ATOM 1816 C CA . ASP A 1 226 ? 11.029 -10.446 -53.966 1.00 82.56 226 ASP A CA 1
ATOM 1817 C C . ASP A 1 226 ? 10.208 -9.539 -54.901 1.00 82.56 226 ASP A C 1
ATOM 1819 O O . ASP A 1 226 ? 9.035 -9.801 -55.167 1.00 82.56 226 ASP A O 1
ATOM 1823 N N . ALA A 1 227 ? 10.825 -8.484 -55.438 1.00 83.44 227 ALA A N 1
ATOM 1824 C CA . ALA A 1 227 ? 10.180 -7.569 -56.377 1.00 83.44 227 ALA A CA 1
ATOM 1825 C C . ALA A 1 227 ? 9.932 -8.235 -57.742 1.00 83.44 227 ALA A C 1
ATOM 1827 O O . ALA A 1 227 ? 8.862 -8.075 -58.324 1.00 83.44 227 ALA A O 1
ATOM 1828 N N . GLU A 1 228 ? 10.892 -9.016 -58.233 1.00 85.50 228 GLU A N 1
ATOM 1829 C CA . GLU A 1 228 ? 10.795 -9.825 -59.447 1.00 85.50 228 GLU A CA 1
ATOM 1830 C C . GLU A 1 228 ? 9.746 -10.924 -59.293 1.00 85.50 228 GLU A C 1
ATOM 1832 O O . GLU A 1 228 ? 8.946 -11.128 -60.201 1.00 85.50 228 GLU A O 1
ATOM 1837 N N . GLN A 1 229 ? 9.683 -11.572 -58.128 1.00 85.62 229 GLN A N 1
ATOM 1838 C CA . GLN A 1 229 ? 8.669 -12.574 -57.818 1.00 85.62 229 GLN A CA 1
ATOM 1839 C C . GLN A 1 229 ? 7.259 -11.983 -57.876 1.00 85.62 229 GLN A C 1
ATOM 1841 O O . GLN A 1 229 ? 6.378 -12.570 -58.500 1.00 85.62 229 GLN A O 1
ATOM 1846 N N . VAL A 1 230 ? 7.041 -10.814 -57.268 1.00 87.88 230 VAL A N 1
ATOM 1847 C CA . VAL A 1 230 ? 5.746 -10.124 -57.344 1.00 87.88 230 VAL A CA 1
ATOM 1848 C C . VAL A 1 230 ? 5.455 -9.657 -58.772 1.00 87.88 230 VAL A C 1
ATOM 1850 O O . VAL A 1 230 ? 4.340 -9.834 -59.256 1.00 87.88 230 VAL A O 1
ATOM 1853 N N . LYS A 1 231 ? 6.455 -9.124 -59.487 1.00 88.44 231 LYS A N 1
ATOM 1854 C CA . LYS A 1 231 ? 6.324 -8.720 -60.898 1.00 88.44 231 LYS A CA 1
ATOM 1855 C C . LYS A 1 231 ? 5.954 -9.896 -61.809 1.00 88.44 231 LYS A C 1
ATOM 1857 O O . LYS A 1 231 ? 5.203 -9.709 -62.759 1.00 88.44 231 LYS A O 1
ATOM 1862 N N . ALA A 1 232 ? 6.441 -11.097 -61.507 1.00 89.56 232 ALA A N 1
ATOM 1863 C CA . ALA A 1 232 ? 6.094 -12.336 -62.198 1.00 89.56 232 ALA A CA 1
ATOM 1864 C C . ALA A 1 232 ? 4.714 -12.905 -61.796 1.00 89.56 232 ALA A C 1
ATOM 1866 O O . ALA A 1 232 ? 4.362 -14.002 -62.220 1.00 89.56 232 ALA A O 1
ATOM 1867 N N . GLY A 1 233 ? 3.930 -12.187 -60.980 1.00 89.31 233 GLY A N 1
ATOM 1868 C CA . GLY A 1 233 ? 2.601 -12.607 -60.519 1.00 89.31 233 GLY A CA 1
ATOM 1869 C C . GLY A 1 233 ? 2.608 -13.479 -59.258 1.00 89.31 233 GLY A C 1
ATOM 1870 O O . GLY A 1 233 ? 1.574 -14.027 -58.881 1.00 89.31 233 GLY A O 1
ATOM 1871 N N . GLY A 1 234 ? 3.756 -13.629 -58.593 1.00 88.88 234 GLY A N 1
ATOM 1872 C CA . GLY A 1 234 ? 3.894 -14.372 -57.344 1.00 88.88 234 GLY A CA 1
ATOM 1873 C C . GLY A 1 234 ? 3.393 -13.609 -56.111 1.00 88.88 234 GLY A C 1
ATOM 1874 O O . GLY A 1 234 ? 3.249 -12.388 -56.104 1.00 88.88 234 GLY A O 1
ATOM 1875 N N . ASN A 1 235 ? 3.156 -14.343 -55.019 1.00 87.88 235 ASN A N 1
ATOM 1876 C CA . ASN A 1 235 ? 2.732 -13.752 -53.746 1.00 87.88 235 ASN A CA 1
ATOM 1877 C C . ASN A 1 235 ? 3.830 -12.865 -53.142 1.00 87.88 235 ASN A C 1
ATOM 1879 O O . ASN A 1 235 ? 5.007 -13.223 -53.168 1.00 87.88 235 ASN A O 1
ATOM 1883 N N . SER A 1 236 ? 3.427 -11.755 -52.519 1.00 87.69 236 SER A N 1
ATOM 1884 C CA . SER A 1 236 ? 4.346 -10.893 -51.773 1.00 87.69 236 SER A CA 1
ATOM 1885 C C . SER A 1 236 ? 4.904 -11.589 -50.529 1.00 87.69 236 SER A C 1
ATOM 1887 O O . SER A 1 236 ? 4.271 -12.473 -49.944 1.00 87.69 236 SER A O 1
ATOM 1889 N N . THR A 1 237 ? 6.067 -11.136 -50.060 1.00 84.50 237 THR A N 1
ATOM 1890 C CA . THR A 1 237 ? 6.735 -11.670 -48.863 1.00 84.50 237 THR A CA 1
ATOM 1891 C C . THR A 1 237 ? 5.839 -11.595 -47.621 1.00 84.50 237 THR A C 1
ATOM 1893 O O . THR A 1 237 ? 5.851 -12.498 -46.785 1.00 84.50 237 THR A O 1
ATOM 1896 N N . ILE A 1 238 ? 5.001 -10.555 -47.515 1.00 86.88 238 ILE A N 1
ATOM 1897 C CA . ILE A 1 238 ? 4.011 -10.406 -46.436 1.00 86.88 238 ILE A CA 1
ATOM 1898 C C . ILE A 1 238 ? 2.927 -11.486 -46.539 1.00 86.88 238 ILE A C 1
ATOM 1900 O O . ILE A 1 238 ? 2.598 -12.117 -45.535 1.00 86.88 238 ILE A O 1
ATOM 1904 N N . ALA A 1 239 ? 2.398 -11.740 -47.740 1.00 87.44 239 ALA A N 1
ATOM 1905 C CA . ALA A 1 239 ? 1.386 -12.770 -47.955 1.00 87.44 239 ALA A CA 1
ATOM 1906 C C . ALA A 1 239 ? 1.930 -14.178 -47.658 1.00 87.44 239 ALA A C 1
ATOM 1908 O O . ALA A 1 239 ? 1.240 -14.984 -47.035 1.00 87.44 239 ALA A O 1
ATOM 1909 N N . ILE A 1 240 ? 3.184 -14.456 -48.034 1.00 87.75 240 ILE A N 1
ATOM 1910 C CA . ILE A 1 240 ? 3.867 -15.722 -47.727 1.00 87.75 240 ILE A CA 1
ATOM 1911 C C . ILE A 1 240 ? 4.035 -15.893 -46.214 1.00 87.75 240 ILE A C 1
ATOM 1913 O O . ILE A 1 240 ? 3.653 -16.926 -45.672 1.00 87.75 240 ILE A O 1
ATOM 1917 N N . ARG A 1 241 ? 4.541 -14.869 -45.513 1.00 89.19 241 ARG A N 1
ATOM 1918 C CA . ARG A 1 241 ? 4.716 -14.913 -44.050 1.00 89.19 241 ARG A CA 1
ATOM 1919 C C . ARG A 1 241 ? 3.396 -15.081 -43.311 1.00 89.19 241 ARG A C 1
ATOM 1921 O O . ARG A 1 241 ? 3.340 -15.829 -42.343 1.00 89.19 241 ARG A O 1
ATOM 1928 N N . ARG A 1 242 ? 2.329 -14.425 -43.774 1.00 90.25 242 ARG A N 1
ATOM 1929 C CA . ARG A 1 242 ? 0.991 -14.574 -43.192 1.00 90.25 242 ARG A CA 1
ATOM 1930 C C . ARG A 1 242 ? 0.468 -16.000 -43.356 1.00 90.25 242 ARG A C 1
ATOM 1932 O O . ARG A 1 242 ? -0.028 -16.557 -42.388 1.00 90.25 242 ARG A O 1
ATOM 1939 N N . LYS A 1 243 ? 0.627 -16.605 -44.539 1.00 89.31 243 LYS A N 1
ATOM 1940 C CA . LYS A 1 243 ? 0.265 -18.015 -44.767 1.00 89.31 243 LYS A CA 1
ATOM 1941 C C . LYS A 1 243 ? 1.080 -18.966 -43.889 1.00 89.31 243 LYS A C 1
ATOM 1943 O O . LYS A 1 243 ? 0.504 -19.869 -43.301 1.00 89.31 243 LYS A O 1
ATOM 1948 N N . ALA A 1 244 ? 2.387 -18.739 -43.762 1.00 89.12 244 ALA A N 1
ATOM 1949 C CA . ALA A 1 244 ? 3.254 -19.554 -42.912 1.00 89.12 244 ALA A CA 1
ATOM 1950 C C . ALA A 1 244 ? 2.889 -19.440 -41.423 1.00 89.12 244 ALA A C 1
ATOM 1952 O O . ALA A 1 244 ? 2.873 -20.445 -40.724 1.00 89.12 244 ALA A O 1
ATOM 1953 N N . LYS A 1 245 ? 2.550 -18.234 -40.951 1.00 90.31 245 LYS A N 1
ATOM 1954 C CA . LYS A 1 245 ? 2.085 -18.010 -39.579 1.00 90.31 245 LYS A CA 1
ATOM 1955 C C . LYS A 1 245 ? 0.770 -18.744 -39.303 1.00 90.31 245 LYS A C 1
ATOM 1957 O O . LYS A 1 245 ? 0.699 -19.473 -38.328 1.00 90.31 245 LYS A O 1
ATOM 1962 N N . LEU A 1 246 ? -0.213 -18.615 -40.197 1.00 89.19 246 LEU A N 1
ATOM 1963 C CA . LEU A 1 246 ? -1.493 -19.323 -40.077 1.00 89.19 246 LEU A CA 1
ATOM 1964 C C . LEU A 1 246 ? -1.315 -20.849 -40.094 1.00 89.19 246 LEU A C 1
ATOM 1966 O O . LEU A 1 246 ? -1.984 -21.552 -39.352 1.00 89.19 246 LEU A O 1
ATOM 1970 N N . ALA A 1 247 ? -0.392 -21.363 -40.913 1.00 86.88 247 ALA A N 1
ATOM 1971 C CA . ALA A 1 247 ? -0.071 -22.788 -40.939 1.00 86.88 247 ALA A CA 1
ATOM 1972 C C . ALA A 1 247 ? 0.626 -23.264 -39.651 1.00 86.88 247 ALA A C 1
ATOM 1974 O O . ALA A 1 247 ? 0.375 -24.378 -39.206 1.00 86.88 247 ALA A O 1
ATOM 1975 N N . ALA A 1 248 ? 1.485 -22.434 -39.050 1.00 85.62 248 ALA A N 1
ATOM 1976 C CA . ALA A 1 248 ? 2.136 -22.744 -37.779 1.00 85.62 248 ALA A CA 1
ATOM 1977 C C . ALA A 1 248 ? 1.148 -22.708 -36.603 1.00 85.62 248 ALA A C 1
ATOM 1979 O O . ALA A 1 248 ? 1.202 -23.582 -35.750 1.00 85.62 248 ALA A O 1
ATOM 1980 N N . GLU A 1 249 ? 0.231 -21.738 -36.583 1.00 85.50 249 GLU A N 1
ATOM 1981 C CA . GLU A 1 249 ? -0.839 -21.650 -35.580 1.00 85.50 249 GLU A CA 1
ATOM 1982 C C . GLU A 1 249 ? -1.771 -22.871 -35.667 1.00 85.50 249 GLU A C 1
ATOM 1984 O O . GLU A 1 249 ? -1.999 -23.524 -34.656 1.00 85.50 249 GLU A O 1
ATOM 1989 N N . ALA A 1 250 ? -2.181 -23.271 -36.877 1.00 82.12 250 ALA A N 1
ATOM 1990 C CA . ALA A 1 250 ? -2.985 -24.478 -37.082 1.00 82.12 250 ALA A CA 1
ATOM 1991 C C . ALA A 1 250 ? -2.258 -25.779 -36.681 1.00 82.12 250 ALA A C 1
ATOM 1993 O O . ALA A 1 250 ? -2.890 -26.726 -36.232 1.00 82.12 250 ALA A O 1
ATOM 1994 N N . ALA A 1 251 ? -0.932 -25.849 -36.838 1.00 77.69 251 ALA A N 1
ATOM 1995 C CA . ALA A 1 251 ? -0.151 -27.021 -36.436 1.00 77.69 251 ALA A CA 1
ATOM 1996 C C . ALA A 1 251 ? 0.026 -27.139 -34.912 1.00 77.69 251 ALA A C 1
ATOM 1998 O O . ALA A 1 251 ? 0.160 -28.251 -34.410 1.00 77.69 251 ALA A O 1
ATOM 1999 N N . VAL A 1 252 ? 0.037 -26.014 -34.188 1.00 76.88 252 VAL A N 1
ATOM 2000 C CA . VAL A 1 252 ? 0.074 -25.995 -32.716 1.00 76.88 252 VAL A CA 1
ATOM 2001 C C . VAL A 1 252 ? -1.285 -26.396 -32.141 1.00 76.88 252 VAL A C 1
ATOM 2003 O O . VAL A 1 252 ? -1.333 -27.187 -31.210 1.00 76.88 252 VAL A O 1
ATOM 2006 N N . GLU A 1 253 ? -2.380 -25.932 -32.745 1.00 69.56 253 GLU A N 1
ATOM 2007 C CA . GLU A 1 253 ? -3.750 -26.254 -32.317 1.00 69.56 253 GLU A CA 1
ATOM 2008 C C . GLU A 1 253 ? -4.062 -27.759 -32.454 1.00 69.56 253 GLU A C 1
ATOM 2010 O O . GLU A 1 253 ? -4.639 -28.357 -31.555 1.00 69.56 253 GLU A O 1
ATOM 2015 N N . VAL A 1 254 ? -3.562 -28.419 -33.507 1.00 69.50 254 VAL A N 1
ATOM 2016 C CA . VAL A 1 254 ? -3.696 -29.881 -33.684 1.00 69.50 254 VAL A CA 1
ATOM 2017 C C . VAL A 1 254 ? -2.859 -30.690 -32.675 1.00 69.50 254 VAL A C 1
ATOM 2019 O O . VAL A 1 254 ? -3.192 -31.834 -32.398 1.00 69.50 254 VAL A O 1
ATOM 2022 N N . GLN A 1 255 ? -1.790 -30.121 -32.102 1.00 57.78 255 GLN A N 1
ATOM 2023 C CA . GLN A 1 255 ? -0.960 -30.788 -31.084 1.00 57.78 255 GLN A CA 1
ATOM 2024 C C . GLN A 1 255 ? -1.480 -30.617 -29.649 1.00 57.78 255 GLN A C 1
ATOM 2026 O O . GLN A 1 255 ? -1.049 -31.355 -28.771 1.00 57.78 255 GLN A O 1
ATOM 2031 N N . GLU A 1 256 ? -2.364 -29.648 -29.394 1.00 56.78 256 GLU A N 1
ATOM 2032 C CA . GLU A 1 256 ? -3.012 -29.459 -28.085 1.00 56.78 256 GLU A CA 1
ATOM 2033 C C . GLU A 1 256 ? -4.331 -30.248 -27.953 1.00 56.78 256 GLU A C 1
ATOM 2035 O O . GLU A 1 256 ? -4.839 -30.402 -26.842 1.00 56.78 256 GLU A O 1
ATOM 2040 N N . GLU A 1 257 ? -4.873 -30.765 -29.063 1.00 52.00 257 GLU A N 1
ATOM 2041 C CA . GLU A 1 257 ? -6.093 -31.589 -29.103 1.00 52.00 257 GLU A CA 1
ATOM 2042 C C . GLU A 1 257 ? -5.837 -33.120 -29.106 1.00 52.00 257 GLU A C 1
ATOM 2044 O O . GLU A 1 257 ? -6.802 -33.885 -29.021 1.00 52.00 257 GLU A O 1
ATOM 2049 N N . GLU A 1 258 ? -4.574 -33.575 -29.160 1.00 45.88 258 GLU A N 1
ATOM 2050 C CA . GLU A 1 258 ? -4.142 -34.987 -29.001 1.00 45.88 258 GLU A CA 1
ATOM 2051 C C . GLU A 1 258 ? -3.582 -35.282 -27.597 1.00 45.88 258 GLU A C 1
ATOM 2053 O O . GLU A 1 258 ? -3.898 -36.372 -27.058 1.00 45.88 258 GLU A O 1
#

Secondary structure (DSSP, 8-state):
-HHHHHHHHHHHHHHHHHHHHHHHHHHHHHHHHHHHHHHHHHHHHHHHHHHHHHHHHHHHHHHHHHHHHHHHHHHHHHTT--SSPPPHHHHHHHHHHHHHHHHHHHH-TT-HHHHHHHHHHHHHHHHHHHHHHHHHHTT-GGGHHHHHHHHHHHHHHHHHHHHHHHHHHHHHHHHHHHHHHHHHHHHHHHHHHHHHHHHHHHHHHHHHHHHHHHHHHH-SHHHHHHHHHHHTTPPPHHHHHHHHHHHHHHHHHHHH--

Foldseek 3Di:
DLVVLLVVLVVLLVPLPVVLVVLVVLLVVLVVQLVVLVVVLVVLVVLLVVLVVLLVVLLVLLVVLVVVLVVLVVVCVVVVLADPDDDPVVVVVLVVLLVVLVVCLVPPPDDLVVNLVSLVVNLVSLVVVLVVLVVRCVVRVSCPSSSVSSVSSNVSSVSSSVSSVVSVVSVVVSVVSVVSSVVSVVSSVVSVVVSVVSVVSSVVSVVSNVVSVCCVVVHDPVVCVQVVCVVVVHDHPVRVVVVVVVVVVVVVVVVVVD

Radius of gyration: 37.2 Å; chains: 1; bounding box: 71×46×106 Å

pLDDT: mean 88.63, std 8.07, range [45.88, 97.5]